Protein AF-A0A1B3ECY1-F1 (afdb_monomer_lite)

Foldseek 3Di:
DEEAEPVRCLVCVVVQLVCLVVVQDWYWHDYDPDAIKIKHWPVSVLVLVVLLVQLVDVVSVVVVVVVVVCVVVVVDDDDDDDDPVDPDPPPDPAPDDPAPAEDEPVVCSVPVPVQVVVSVQTKYFYDYVNHTTIIMHGPVRVVVSVVSSVVSVVVNVCVVCVPPDDDDDDPVRVVVVPPPPPDDDDD

Secondary structure (DSSP, 8-state):
-EEEEHHHHHHTHHHHHHHHHHH---EEEE-SSS--EEEEEHHHHHHHHHHHHHHTSHHHHHHHHHHHHHHHTT-----PPP--TT----S-SPPP---SEEEEHHHHHH-HHHHHHHTTTS-EEEEETTEEEEEEE-HHHHHHHHHHHHHHHHHHHHHHTTTSPPPP--HHHHHHHS---------

pLDDT: mean 81.13, std 11.2, range [46.81, 93.56]

Sequence (187 aa):
MRVVNVSDARSNLKKVIDEVSDDSDFTIISRRNAPDAVLLSLDSFNSLMETVHLLKSPANAANLARSLAQLESEKTVMHELVEDDEQPPCKDANPPILADVAVSLTDFDRDPMATIRKGQGEAVVILNLNEPVFYVVPPARYLAMLEQIEDLRLAELVHARQGEPTVVVEIEELLAQSPTTPSEHPL

Structure (mmCIF, N/CA/C/O backbone):
data_AF-A0A1B3ECY1-F1
#
_entry.id   AF-A0A1B3ECY1-F1
#
loop_
_atom_site.group_PDB
_atom_site.id
_atom_site.type_symbol
_atom_site.label_atom_id
_atom_site.label_alt_id
_atom_site.label_comp_id
_atom_site.label_asym_id
_atom_site.label_entity_id
_atom_site.label_seq_id
_atom_site.pdbx_PDB_ins_code
_atom_site.Cartn_x
_atom_site.Cartn_y
_atom_site.Cartn_z
_atom_site.occupancy
_atom_site.B_iso_or_equiv
_atom_site.auth_seq_id
_atom_site.auth_comp_id
_atom_site.auth_asym_id
_atom_site.auth_atom_id
_atom_site.pdbx_PDB_model_num
ATOM 1 N N . MET A 1 1 ? -2.085 13.152 -6.082 1.00 76.56 1 MET A N 1
ATOM 2 C CA . MET A 1 1 ? -2.136 12.103 -7.112 1.00 76.56 1 MET A CA 1
ATOM 3 C C . MET A 1 1 ? -1.400 12.565 -8.360 1.00 76.56 1 MET A C 1
ATOM 5 O O . MET A 1 1 ? -1.759 13.597 -8.926 1.00 76.56 1 MET A O 1
ATOM 9 N N . ARG A 1 2 ? -0.401 11.800 -8.816 1.00 84.94 2 ARG A N 1
ATOM 10 C CA . ARG A 1 2 ? 0.375 12.094 -10.035 1.00 84.94 2 ARG A CA 1
ATOM 11 C C . ARG A 1 2 ? 0.295 10.942 -11.032 1.00 84.94 2 ARG A C 1
ATOM 13 O O . ARG A 1 2 ? 0.315 9.781 -10.640 1.00 84.94 2 ARG A O 1
ATOM 20 N N . VAL A 1 3 ? 0.246 11.263 -12.325 1.00 88.31 3 VAL A N 1
ATOM 21 C CA . VAL A 1 3 ? 0.286 10.273 -13.410 1.00 88.31 3 VAL A CA 1
ATOM 22 C C . VAL A 1 3 ? 1.563 10.469 -14.221 1.00 88.31 3 VAL A C 1
ATOM 24 O O . VAL A 1 3 ? 1.845 11.574 -14.683 1.00 88.31 3 VAL A O 1
ATOM 27 N N . VAL A 1 4 ? 2.339 9.403 -14.398 1.00 89.88 4 VAL A N 1
ATOM 28 C CA . VAL A 1 4 ? 3.573 9.385 -15.197 1.00 89.88 4 VAL A CA 1
ATOM 29 C C . VAL A 1 4 ? 3.510 8.266 -16.226 1.00 89.88 4 VAL A C 1
ATOM 31 O O . VAL A 1 4 ? 2.931 7.216 -15.973 1.00 89.88 4 VAL A O 1
ATOM 34 N N . ASN A 1 5 ? 4.123 8.458 -17.391 1.00 89.62 5 ASN A N 1
ATOM 35 C CA . ASN A 1 5 ? 4.262 7.373 -18.359 1.00 89.62 5 ASN A CA 1
ATOM 36 C C . ASN A 1 5 ? 5.360 6.397 -17.899 1.00 89.62 5 ASN A C 1
ATOM 38 O O . ASN A 1 5 ? 6.342 6.815 -17.287 1.00 89.62 5 ASN A O 1
ATOM 42 N N . VAL A 1 6 ? 5.260 5.116 -18.265 1.00 85.31 6 VAL A N 1
ATOM 43 C CA . VAL A 1 6 ? 6.312 4.102 -18.040 1.00 85.31 6 VAL A CA 1
ATOM 44 C C . VAL A 1 6 ? 7.703 4.580 -18.466 1.00 85.31 6 VAL A C 1
ATOM 46 O O . VAL A 1 6 ? 8.673 4.349 -17.747 1.00 85.31 6 VAL A O 1
ATOM 49 N N . SER A 1 7 ? 7.830 5.239 -19.622 1.00 85.31 7 SER A N 1
ATOM 50 C CA . SER A 1 7 ? 9.134 5.716 -20.116 1.00 85.31 7 SER A CA 1
ATOM 51 C C . SER A 1 7 ? 9.751 6.794 -19.219 1.00 85.31 7 SER A C 1
ATOM 53 O O . SER A 1 7 ? 10.962 6.778 -18.979 1.00 85.31 7 SER A O 1
ATOM 55 N N . ASP A 1 8 ? 8.917 7.689 -18.691 1.00 86.94 8 ASP A N 1
ATOM 56 C CA . ASP A 1 8 ? 9.348 8.775 -17.811 1.00 86.94 8 ASP A CA 1
ATOM 57 C C . ASP A 1 8 ? 9.661 8.246 -16.414 1.00 86.94 8 ASP A C 1
ATOM 59 O O . ASP A 1 8 ? 10.685 8.617 -15.839 1.00 86.94 8 ASP A O 1
ATOM 63 N N . ALA A 1 9 ? 8.827 7.328 -15.911 1.00 84.38 9 ALA A N 1
ATOM 64 C CA . ALA A 1 9 ? 9.041 6.632 -14.649 1.00 84.38 9 ALA A CA 1
ATOM 65 C C . ALA A 1 9 ? 10.358 5.854 -14.663 1.00 84.38 9 ALA A C 1
ATOM 67 O O . ALA A 1 9 ? 11.119 5.937 -13.714 1.00 84.38 9 ALA A O 1
ATOM 68 N N . ARG A 1 10 ? 10.682 5.163 -15.763 1.00 83.00 10 ARG A N 1
ATOM 69 C CA . ARG A 1 10 ? 11.951 4.435 -15.901 1.00 83.00 10 ARG A CA 1
ATOM 70 C C . ARG A 1 10 ? 13.163 5.366 -15.928 1.00 83.00 10 ARG A C 1
ATOM 72 O O . ARG A 1 10 ? 14.181 5.066 -15.321 1.00 83.00 10 ARG A O 1
ATOM 79 N N . SER A 1 11 ? 13.064 6.488 -16.640 1.00 86.56 11 SER A N 1
ATOM 80 C CA . SER A 1 11 ? 14.185 7.430 -16.774 1.00 86.56 11 SER A CA 1
ATOM 81 C C . SER A 1 11 ? 14.418 8.252 -15.503 1.00 86.56 11 SER A C 1
ATOM 83 O O . SER A 1 11 ? 15.523 8.736 -15.281 1.00 86.56 11 SER A O 1
ATOM 85 N N . ASN A 1 12 ? 13.388 8.402 -14.665 1.00 88.19 12 ASN A N 1
ATOM 86 C CA . ASN A 1 12 ? 13.410 9.231 -13.462 1.00 88.19 12 ASN A CA 1
ATOM 87 C C . ASN A 1 12 ? 12.975 8.452 -12.210 1.00 88.19 12 ASN A C 1
ATOM 89 O O . ASN A 1 12 ? 12.400 9.047 -11.300 1.00 88.19 12 ASN A O 1
ATOM 93 N N . LEU A 1 13 ? 13.231 7.139 -12.149 1.00 85.56 13 LEU A N 1
ATOM 94 C CA . LEU A 1 13 ? 12.632 6.276 -11.124 1.00 85.56 13 LEU A CA 1
ATOM 95 C C . LEU A 1 13 ? 12.979 6.730 -9.711 1.00 85.56 13 LEU A C 1
ATOM 97 O O . LEU A 1 13 ? 12.093 6.853 -8.875 1.00 85.56 13 LEU A O 1
ATOM 101 N N . LYS A 1 14 ? 14.252 7.053 -9.471 1.00 86.50 14 LYS A N 1
ATOM 102 C CA . LYS A 1 14 ? 14.711 7.552 -8.173 1.00 86.50 14 LYS A CA 1
ATOM 103 C C . LYS A 1 14 ? 13.900 8.762 -7.708 1.00 86.50 14 LYS A C 1
ATOM 105 O O . LYS A 1 14 ? 13.422 8.779 -6.588 1.00 86.50 14 LYS A O 1
ATOM 110 N N . LYS A 1 15 ? 13.674 9.723 -8.606 1.00 89.31 15 LYS A N 1
ATOM 111 C CA . LYS A 1 15 ? 12.883 10.916 -8.305 1.00 89.31 15 LYS A CA 1
ATOM 112 C C . LYS A 1 15 ? 11.428 10.567 -7.980 1.00 89.31 15 LYS A C 1
ATOM 114 O O . LYS A 1 15 ? 10.877 11.139 -7.057 1.00 89.31 15 LYS A O 1
ATOM 119 N N . VAL A 1 16 ? 10.823 9.632 -8.716 1.00 88.12 16 VAL A N 1
ATOM 120 C CA . VAL A 1 16 ? 9.449 9.177 -8.437 1.00 88.12 16 VAL A CA 1
ATOM 121 C C . VAL A 1 16 ? 9.356 8.495 -7.069 1.00 88.12 16 VAL A C 1
ATOM 123 O O . VAL A 1 16 ? 8.368 8.686 -6.371 1.00 88.12 16 VAL A O 1
ATOM 126 N N . ILE A 1 17 ? 10.371 7.718 -6.681 1.00 86.06 17 ILE A N 1
ATOM 127 C CA . ILE A 1 17 ? 10.435 7.070 -5.363 1.00 86.06 17 ILE A CA 1
ATOM 128 C C . ILE A 1 17 ? 10.570 8.117 -4.256 1.00 86.06 17 ILE A C 1
ATOM 130 O O . ILE A 1 17 ? 9.795 8.075 -3.306 1.00 86.06 17 ILE A O 1
ATOM 134 N N . ASP A 1 18 ? 11.521 9.044 -4.400 1.00 88.19 18 ASP A N 1
ATOM 135 C CA . ASP A 1 18 ? 11.769 10.104 -3.418 1.00 88.19 18 ASP A CA 1
ATOM 136 C C . ASP A 1 18 ? 10.487 10.941 -3.213 1.00 88.19 18 ASP A C 1
ATOM 138 O O . ASP A 1 18 ? 10.032 11.115 -2.089 1.00 88.19 18 ASP A O 1
ATOM 142 N N . GLU A 1 19 ? 9.823 11.346 -4.303 1.00 86.75 19 GLU A N 1
ATOM 143 C CA . GLU A 1 19 ? 8.561 12.104 -4.257 1.00 86.75 19 GLU A CA 1
ATOM 144 C C . GLU A 1 19 ? 7.424 11.332 -3.564 1.00 86.75 19 GLU A C 1
ATOM 146 O O . GLU A 1 19 ? 6.731 11.886 -2.719 1.00 86.75 19 GLU A O 1
ATOM 151 N N . VAL A 1 20 ? 7.227 10.049 -3.886 1.00 86.69 20 VAL A N 1
ATOM 152 C CA . VAL A 1 20 ? 6.170 9.228 -3.260 1.00 86.69 20 VAL A CA 1
ATOM 153 C C . VAL A 1 20 ? 6.447 8.976 -1.776 1.00 86.69 20 VAL A C 1
ATOM 155 O O . VAL A 1 20 ? 5.513 8.848 -0.983 1.00 86.69 20 VAL A O 1
ATOM 158 N N . SER A 1 21 ? 7.720 8.907 -1.387 1.00 86.06 21 SER A N 1
ATOM 159 C CA . SER A 1 21 ? 8.111 8.799 0.016 1.00 86.06 21 SER A CA 1
ATOM 160 C C . SER A 1 21 ? 7.858 10.099 0.782 1.00 86.06 21 SER A C 1
ATOM 162 O O . SER A 1 21 ? 7.351 10.041 1.898 1.00 86.06 21 SER A O 1
ATOM 164 N N . ASP A 1 22 ? 8.187 11.251 0.195 1.00 86.19 22 ASP A N 1
ATOM 165 C CA . ASP A 1 22 ? 8.069 12.557 0.853 1.00 86.19 22 ASP A CA 1
ATOM 166 C C . ASP A 1 22 ? 6.613 13.045 0.929 1.00 86.19 22 ASP A C 1
ATOM 168 O O . ASP A 1 22 ? 6.171 13.532 1.970 1.00 86.19 22 ASP A O 1
ATOM 172 N N . ASP A 1 23 ? 5.842 12.877 -0.149 1.00 83.19 23 ASP A N 1
ATOM 173 C CA . ASP A 1 23 ? 4.468 13.385 -0.237 1.00 83.19 23 ASP A CA 1
ATOM 174 C C . ASP A 1 23 ? 3.432 12.435 0.394 1.00 83.19 23 ASP A C 1
ATOM 176 O O . ASP A 1 23 ? 2.263 12.802 0.520 1.00 83.19 23 ASP A O 1
ATOM 180 N N . SER A 1 24 ? 3.831 11.213 0.789 1.00 77.38 24 SER A N 1
ATOM 181 C CA . SER A 1 24 ? 2.921 10.152 1.271 1.00 77.38 24 SER A CA 1
ATOM 182 C C . SER A 1 24 ? 1.708 9.929 0.350 1.00 77.38 24 SER A C 1
ATOM 184 O O . SER A 1 24 ? 0.608 9.591 0.790 1.00 77.38 24 SER A O 1
ATOM 186 N N . ASP A 1 25 ? 1.912 10.139 -0.948 1.00 81.38 25 ASP A N 1
ATOM 187 C CA . ASP A 1 25 ? 0.900 10.082 -1.997 1.00 81.38 25 ASP A CA 1
ATOM 188 C C . ASP A 1 25 ? 1.320 9.053 -3.047 1.00 81.38 25 ASP A C 1
ATOM 190 O O . ASP A 1 25 ? 2.495 8.720 -3.197 1.00 81.38 25 ASP A O 1
ATOM 194 N N . PHE A 1 26 ? 0.365 8.524 -3.800 1.00 88.19 26 PHE A N 1
ATOM 195 C CA . PHE A 1 26 ? 0.640 7.497 -4.793 1.00 88.19 26 PHE A CA 1
ATOM 196 C C . PHE A 1 26 ? 0.900 8.091 -6.179 1.00 88.19 26 PHE A C 1
ATOM 198 O O . PHE A 1 26 ? 0.315 9.096 -6.605 1.00 88.19 26 PHE A O 1
ATOM 205 N N . THR A 1 27 ? 1.746 7.398 -6.941 1.00 90.94 27 THR A N 1
ATOM 206 C CA . THR A 1 27 ? 1.993 7.713 -8.351 1.00 90.94 27 THR A CA 1
ATOM 207 C C . THR A 1 27 ? 1.422 6.624 -9.249 1.00 90.94 27 THR A C 1
ATOM 209 O O . THR A 1 27 ? 1.761 5.450 -9.119 1.00 90.94 27 THR A O 1
ATOM 212 N N . ILE A 1 28 ? 0.581 7.009 -10.207 1.00 90.75 28 ILE A N 1
ATOM 213 C CA . ILE A 1 28 ? 0.069 6.107 -11.238 1.00 90.75 28 ILE A CA 1
ATOM 214 C C . ILE A 1 28 ? 1.051 6.088 -12.407 1.00 90.75 28 ILE A C 1
ATOM 216 O O . ILE A 1 28 ? 1.328 7.114 -13.029 1.00 90.75 28 ILE A O 1
ATOM 220 N N . ILE A 1 29 ? 1.540 4.903 -12.748 1.00 89.44 29 ILE A N 1
ATOM 221 C CA . ILE A 1 29 ? 2.346 4.661 -13.938 1.00 89.44 29 ILE A CA 1
ATOM 222 C C . ILE A 1 29 ? 1.404 4.225 -15.064 1.00 89.44 29 ILE A C 1
ATOM 224 O O . ILE A 1 29 ? 1.008 3.060 -15.121 1.00 89.44 29 ILE A O 1
ATOM 228 N N . SER A 1 30 ? 1.046 5.158 -15.949 1.00 88.06 30 SER A N 1
ATOM 229 C CA . SER A 1 30 ? 0.115 4.930 -17.057 1.00 88.06 30 SER A CA 1
ATOM 230 C C . SER A 1 30 ? 0.771 4.278 -18.272 1.00 88.06 30 SER A C 1
ATOM 232 O O . SER A 1 30 ? 1.967 4.459 -18.550 1.00 88.06 30 SER A O 1
ATOM 234 N N . ARG A 1 31 ? -0.011 3.475 -19.007 1.00 82.69 31 ARG A N 1
ATOM 235 C CA . ARG A 1 31 ? 0.499 2.606 -20.079 1.00 82.69 31 ARG A CA 1
ATOM 236 C C . ARG A 1 31 ? -0.367 2.691 -21.333 1.00 82.69 31 ARG A C 1
ATOM 238 O O . ARG A 1 31 ? -1.567 2.904 -21.278 1.00 82.69 31 ARG A O 1
ATOM 245 N N . ARG A 1 32 ? 0.253 2.480 -22.501 1.00 77.88 32 ARG A N 1
ATOM 246 C CA . ARG A 1 32 ? -0.472 2.460 -23.789 1.00 77.88 32 ARG A CA 1
ATOM 247 C C . ARG A 1 32 ? -1.119 1.110 -24.121 1.00 77.88 32 ARG A C 1
ATOM 249 O O . ARG A 1 32 ? -2.143 1.102 -24.782 1.00 77.88 32 ARG A O 1
ATOM 256 N N . ASN A 1 33 ? -0.527 -0.007 -23.678 1.00 76.88 33 ASN A N 1
ATOM 257 C CA . ASN A 1 33 ? -0.929 -1.375 -24.069 1.00 76.88 33 ASN A CA 1
ATOM 258 C C . ASN A 1 33 ? -0.992 -2.366 -22.887 1.00 76.88 33 ASN A C 1
ATOM 260 O O . ASN A 1 33 ? -0.763 -3.563 -23.054 1.00 76.88 33 ASN A O 1
ATOM 264 N N . ALA A 1 34 ? -1.214 -1.878 -21.670 1.00 74.94 34 ALA A N 1
ATOM 265 C CA . ALA A 1 34 ? -1.332 -2.693 -20.463 1.00 74.94 34 ALA A CA 1
ATOM 266 C C . ALA A 1 34 ? -2.149 -1.910 -19.408 1.00 74.94 34 ALA A C 1
ATOM 268 O O . ALA A 1 34 ? -2.320 -0.714 -19.607 1.00 74.94 34 ALA A O 1
ATOM 269 N N . PRO A 1 35 ? -2.635 -2.532 -18.311 1.00 80.12 35 PRO A N 1
ATOM 270 C CA . PRO A 1 35 ? -3.452 -1.857 -17.269 1.00 80.12 35 PRO A CA 1
ATOM 271 C C . PRO A 1 35 ? -2.764 -0.638 -16.603 1.00 80.12 35 PRO A C 1
ATOM 273 O O . PRO A 1 35 ? -1.633 -0.375 -16.925 1.00 80.12 35 PRO A O 1
ATOM 276 N N . ASP A 1 36 ? -3.315 0.072 -15.629 1.00 89.25 36 ASP A N 1
ATOM 277 C CA . ASP A 1 36 ? -2.529 0.936 -14.707 1.00 89.25 36 ASP A CA 1
ATOM 278 C C . ASP A 1 36 ? -1.471 0.165 -13.875 1.00 89.25 36 ASP A C 1
ATOM 280 O O . ASP A 1 36 ? -1.501 -1.070 -13.787 1.00 89.25 36 ASP A O 1
ATOM 284 N N . ALA A 1 37 ? -0.580 0.884 -13.192 1.00 89.00 37 ALA A N 1
ATOM 285 C CA . ALA A 1 37 ? 0.113 0.425 -11.989 1.00 89.00 37 ALA A CA 1
ATOM 286 C C . ALA A 1 37 ? 0.206 1.584 -10.993 1.00 89.00 37 ALA A C 1
ATOM 288 O O . ALA A 1 37 ? 0.476 2.712 -11.395 1.00 89.00 37 ALA A O 1
ATOM 289 N N . VAL A 1 38 ? -0.031 1.309 -9.716 1.00 91.94 38 VAL A N 1
ATOM 290 C CA . VAL A 1 38 ? 0.022 2.291 -8.629 1.00 91.94 38 VAL A CA 1
ATOM 291 C C . VAL A 1 38 ? 1.297 2.045 -7.837 1.00 91.94 38 VAL A C 1
ATOM 293 O O . VAL A 1 38 ? 1.533 0.927 -7.386 1.00 91.94 38 VAL A O 1
ATOM 296 N N . LEU A 1 39 ? 2.133 3.067 -7.700 1.00 92.06 39 LEU A N 1
ATOM 297 C CA . LEU A 1 39 ? 3.347 3.043 -6.893 1.00 92.06 39 LEU A CA 1
ATOM 298 C C . LEU A 1 39 ? 3.062 3.712 -5.549 1.00 92.06 39 LEU A C 1
ATOM 300 O O . LEU A 1 39 ? 2.532 4.824 -5.515 1.00 92.06 39 LEU A O 1
ATOM 304 N N . LEU A 1 40 ? 3.411 3.019 -4.469 1.00 92.50 40 LEU A N 1
ATOM 305 C CA . LEU A 1 40 ? 3.217 3.439 -3.081 1.00 92.50 40 LEU A CA 1
ATOM 306 C C . LE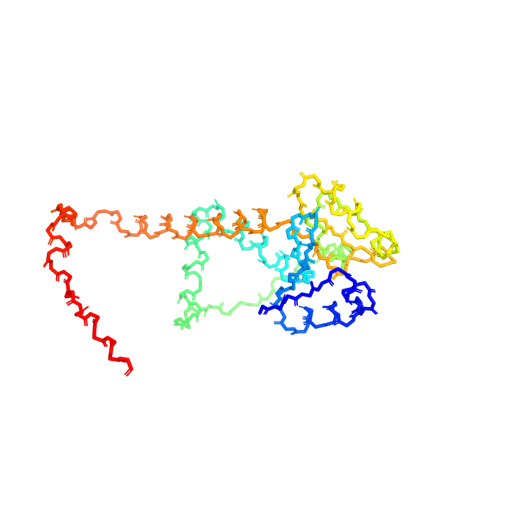U A 1 40 ? 4.540 3.333 -2.331 1.00 92.50 40 LEU A C 1
ATOM 308 O O . LEU A 1 40 ? 5.300 2.387 -2.555 1.00 92.50 40 LEU A O 1
ATOM 312 N N . SER A 1 41 ? 4.795 4.261 -1.411 1.00 92.50 41 SER A N 1
ATOM 313 C CA . SER A 1 41 ? 5.928 4.138 -0.499 1.00 92.50 41 SER A CA 1
ATOM 314 C C . SER A 1 41 ? 5.735 2.924 0.415 1.00 92.50 41 SER A C 1
ATOM 316 O O . SER A 1 41 ? 4.625 2.402 0.586 1.00 92.50 41 SER A O 1
ATOM 318 N N . LEU A 1 42 ? 6.837 2.459 0.996 1.00 89.69 42 LEU A N 1
ATOM 319 C CA . LEU A 1 42 ? 6.827 1.396 1.996 1.00 89.69 42 LEU A CA 1
ATOM 320 C C . LEU A 1 42 ? 5.896 1.729 3.168 1.00 89.69 42 LEU A C 1
ATOM 322 O O . LEU A 1 42 ? 5.065 0.905 3.546 1.00 89.69 42 LEU A O 1
ATOM 326 N N . ASP A 1 43 ? 6.006 2.949 3.690 1.00 88.81 43 ASP A N 1
ATOM 327 C CA . ASP A 1 43 ? 5.218 3.419 4.825 1.00 88.81 43 ASP A CA 1
ATOM 328 C C . ASP A 1 43 ? 3.727 3.536 4.483 1.00 88.81 43 ASP A C 1
ATOM 330 O O . ASP A 1 43 ? 2.884 2.996 5.200 1.00 88.81 43 ASP A O 1
ATOM 334 N N . SER A 1 44 ? 3.387 4.133 3.335 1.00 90.38 44 SER A N 1
ATOM 335 C CA . SER A 1 44 ? 1.989 4.304 2.927 1.00 90.38 44 SER A CA 1
ATOM 336 C C . SER A 1 44 ? 1.285 2.964 2.703 1.00 90.38 44 SER A C 1
ATOM 338 O O . SER A 1 44 ? 0.131 2.800 3.098 1.00 90.38 44 SER A O 1
ATOM 340 N N . PHE A 1 45 ? 1.961 1.983 2.093 1.00 91.31 45 PHE A N 1
ATOM 341 C CA . PHE A 1 45 ? 1.383 0.648 1.917 1.00 91.31 45 PHE A CA 1
ATOM 342 C C . PHE A 1 45 ? 1.239 -0.093 3.252 1.00 91.31 45 PHE A C 1
ATOM 344 O O . PHE A 1 45 ? 0.201 -0.712 3.495 1.00 91.31 45 PHE A O 1
ATOM 351 N N . ASN A 1 46 ? 2.245 -0.009 4.127 1.00 89.62 46 ASN A N 1
ATOM 352 C CA . ASN A 1 46 ? 2.197 -0.639 5.444 1.00 89.62 46 ASN A CA 1
ATOM 353 C C . ASN A 1 46 ? 1.078 -0.050 6.308 1.00 89.62 46 ASN A C 1
ATOM 355 O O . ASN A 1 46 ? 0.272 -0.807 6.844 1.00 89.62 46 ASN A O 1
ATOM 359 N N . SER A 1 47 ? 0.955 1.277 6.345 1.00 88.50 47 SER A N 1
ATOM 360 C CA . SER A 1 47 ? -0.120 1.994 7.039 1.00 88.50 47 SER A CA 1
ATOM 361 C C . SER A 1 47 ? -1.508 1.604 6.518 1.00 88.50 47 SER A C 1
ATOM 363 O O . SER A 1 47 ? -2.443 1.383 7.295 1.00 88.50 47 SER A O 1
ATOM 365 N N . LEU A 1 48 ? -1.653 1.462 5.195 1.00 88.62 48 LEU A N 1
ATOM 366 C CA . LEU A 1 48 ? -2.901 1.020 4.573 1.00 88.62 48 LEU A CA 1
ATOM 367 C C . LEU A 1 48 ? -3.267 -0.407 5.010 1.00 88.62 48 LEU A C 1
ATOM 369 O O . LEU A 1 48 ? -4.400 -0.666 5.416 1.00 88.62 48 LEU A O 1
ATOM 373 N N . MET A 1 49 ? -2.304 -1.327 4.966 1.00 86.81 49 MET A N 1
ATOM 374 C CA . MET A 1 49 ? -2.510 -2.724 5.354 1.00 86.81 49 MET A CA 1
ATOM 375 C C . MET A 1 49 ? -2.750 -2.902 6.853 1.00 86.81 49 MET A C 1
ATOM 377 O O . MET A 1 49 ? -3.577 -3.728 7.243 1.00 86.81 49 MET A O 1
ATOM 381 N N . GLU A 1 50 ? -2.074 -2.126 7.695 1.00 84.75 50 GLU A N 1
ATOM 382 C CA . GLU A 1 50 ? -2.313 -2.110 9.136 1.00 84.75 50 GLU A CA 1
ATOM 383 C C . GLU A 1 50 ? -3.723 -1.608 9.447 1.00 84.75 50 GLU A C 1
ATOM 385 O O . GLU A 1 50 ? -4.439 -2.236 10.224 1.00 84.75 50 GLU A O 1
ATOM 390 N N . THR A 1 51 ? -4.176 -0.553 8.765 1.00 86.94 51 THR A N 1
ATOM 391 C CA . THR A 1 51 ? -5.554 -0.060 8.899 1.00 86.94 51 THR A CA 1
ATOM 392 C C . THR A 1 51 ? -6.565 -1.151 8.543 1.00 86.94 51 THR A C 1
ATOM 394 O O . THR A 1 51 ? -7.481 -1.423 9.322 1.00 86.94 51 THR A O 1
ATOM 397 N N . VAL A 1 52 ? -6.374 -1.838 7.409 1.00 83.75 52 VAL A N 1
ATOM 398 C CA . VAL A 1 52 ? -7.211 -2.990 7.020 1.00 83.75 52 VAL A CA 1
ATOM 399 C C . VAL A 1 52 ? -7.188 -4.070 8.103 1.00 83.75 52 VAL A C 1
ATOM 401 O O . VAL A 1 52 ? -8.231 -4.622 8.450 1.00 83.75 52 VAL A O 1
ATOM 404 N N . HIS A 1 53 ? -6.016 -4.374 8.661 1.00 82.56 53 HIS A N 1
ATOM 405 C CA . HIS A 1 53 ? -5.861 -5.387 9.699 1.00 82.56 53 HIS A CA 1
ATOM 406 C C . HIS A 1 53 ? -6.602 -5.020 10.993 1.00 82.56 53 HIS A C 1
ATOM 408 O O . HIS A 1 53 ? -7.370 -5.835 11.510 1.00 82.56 53 HIS A O 1
ATOM 414 N N . LEU A 1 54 ? -6.409 -3.797 11.493 1.00 83.81 54 LEU A N 1
ATOM 415 C CA . LEU A 1 54 ? -7.014 -3.304 12.729 1.00 83.81 54 LEU A CA 1
ATOM 416 C C . LEU A 1 54 ? -8.540 -3.231 12.627 1.00 83.81 54 LEU A C 1
ATOM 418 O O . LEU A 1 54 ? -9.233 -3.597 13.580 1.00 83.81 54 LEU A O 1
ATOM 422 N N . LEU A 1 55 ? -9.062 -2.810 11.472 1.00 82.00 55 LEU A N 1
ATOM 423 C CA . LEU A 1 55 ? -10.501 -2.656 11.250 1.00 82.00 55 LEU A CA 1
ATOM 424 C C . LEU A 1 55 ? -11.214 -3.967 10.895 1.00 82.00 55 LEU A C 1
ATOM 426 O O . LEU A 1 55 ? -12.435 -4.039 10.998 1.00 82.00 55 LEU A O 1
ATOM 430 N N . LYS A 1 56 ? -10.487 -5.035 10.541 1.00 79.00 56 LYS A N 1
ATOM 431 C CA . LYS A 1 56 ? -11.076 -6.331 10.157 1.00 79.00 56 LYS A CA 1
ATOM 432 C C . LYS A 1 56 ? -11.976 -6.950 11.236 1.00 79.00 56 LYS A C 1
ATOM 434 O O . LYS A 1 56 ? -12.882 -7.714 10.908 1.00 79.00 56 LYS A O 1
ATOM 439 N N . SER A 1 57 ? -11.716 -6.671 12.517 1.00 81.44 57 SER A N 1
ATOM 440 C CA . SER A 1 57 ? -12.548 -7.128 13.636 1.00 81.44 57 SER A CA 1
ATOM 441 C C . SER A 1 57 ? -13.380 -5.969 14.191 1.00 81.44 57 SER A C 1
ATOM 443 O O . SER A 1 57 ? -12.796 -5.050 14.771 1.00 81.44 57 SER A O 1
ATOM 445 N N . PRO A 1 58 ? -14.726 -6.031 14.130 1.00 77.75 58 PRO A N 1
ATOM 446 C CA . PRO A 1 58 ? -15.589 -4.970 14.654 1.00 77.75 58 PRO A CA 1
ATOM 447 C C . PRO A 1 58 ? -15.356 -4.678 16.140 1.00 77.75 58 PRO A C 1
ATOM 449 O O . PRO A 1 58 ? -15.422 -3.533 16.576 1.00 77.75 58 PRO A O 1
ATOM 452 N N . ALA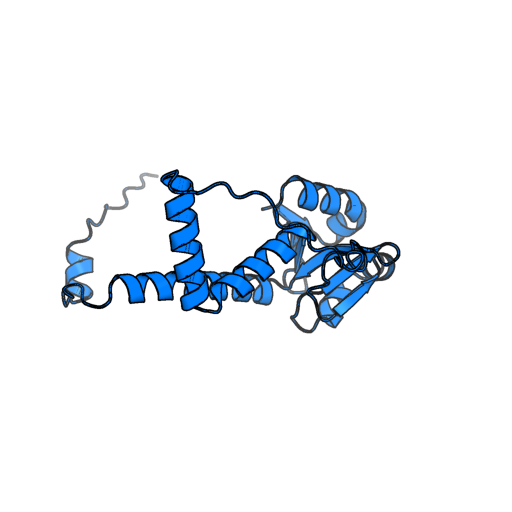 A 1 59 ? -15.039 -5.707 16.933 1.00 82.50 59 ALA A N 1
ATOM 453 C CA . ALA A 1 59 ? -14.737 -5.537 18.352 1.00 82.50 59 ALA A CA 1
ATOM 454 C C . ALA A 1 59 ? -13.436 -4.749 18.570 1.00 82.50 59 ALA A C 1
ATOM 456 O O . ALA A 1 59 ? -13.363 -3.915 19.472 1.00 82.50 59 ALA A O 1
ATOM 457 N N . ASN A 1 60 ? -12.417 -4.998 17.741 1.00 85.25 60 ASN A N 1
ATOM 458 C CA . ASN A 1 60 ? -11.157 -4.266 17.804 1.00 85.25 60 ASN A CA 1
ATOM 459 C C . ASN A 1 60 ? -11.342 -2.814 17.350 1.00 85.25 60 ASN A C 1
ATOM 461 O O . ASN A 1 60 ? -10.911 -1.900 18.048 1.00 85.25 60 ASN A O 1
ATOM 465 N N . ALA A 1 61 ? -12.054 -2.608 16.241 1.00 82.31 61 ALA A N 1
ATOM 466 C CA . ALA A 1 61 ? -12.356 -1.288 15.702 1.00 82.31 61 ALA A CA 1
ATOM 467 C C . ALA A 1 61 ? -13.155 -0.426 16.701 1.00 82.31 61 ALA A C 1
ATOM 469 O O . ALA A 1 61 ? -12.751 0.691 17.021 1.00 82.31 61 ALA A O 1
ATOM 470 N N . ALA A 1 62 ? -14.190 -0.993 17.336 1.00 80.75 62 ALA A N 1
ATOM 471 C CA . ALA A 1 62 ? -14.953 -0.316 18.386 1.00 80.75 62 ALA A CA 1
ATOM 472 C C . ALA A 1 62 ? -14.108 0.025 19.629 1.00 80.75 62 ALA A C 1
ATOM 474 O O . ALA A 1 62 ? -14.322 1.058 20.268 1.00 80.75 62 ALA A O 1
ATOM 475 N N . ASN A 1 63 ? -13.150 -0.833 19.995 1.00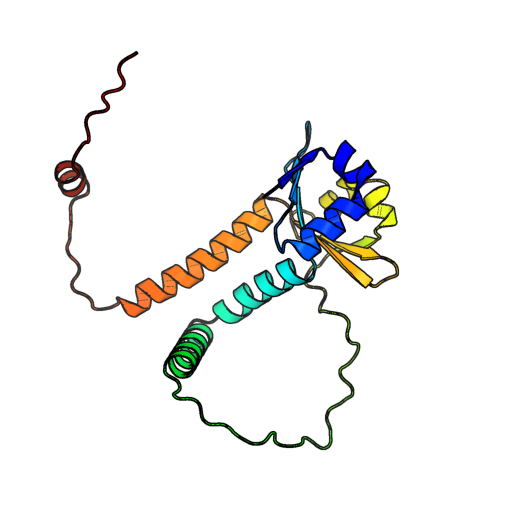 86.44 63 ASN A N 1
ATOM 476 C CA . ASN A 1 63 ? -12.227 -0.550 21.094 1.00 86.44 63 ASN A CA 1
ATOM 477 C C . ASN A 1 63 ? -11.261 0.585 20.731 1.00 86.44 63 ASN A C 1
ATOM 479 O O . ASN A 1 63 ? -11.118 1.512 21.525 1.00 86.44 63 ASN A O 1
ATOM 483 N N . LEU A 1 64 ? -10.673 0.555 19.532 1.00 86.50 64 LEU A N 1
ATOM 484 C CA . LEU A 1 64 ? -9.821 1.625 19.003 1.00 86.50 64 LEU A CA 1
ATOM 485 C C . LEU A 1 64 ? -10.562 2.964 18.960 1.00 86.50 64 LEU A C 1
ATOM 487 O O . LEU A 1 64 ? -10.055 3.954 19.479 1.00 86.50 64 LEU A O 1
ATOM 491 N N . ALA A 1 65 ? -11.787 2.986 18.429 1.00 85.06 65 ALA A N 1
ATOM 492 C CA . ALA A 1 65 ? -12.624 4.182 18.385 1.00 85.06 65 ALA A CA 1
ATOM 493 C C . ALA A 1 65 ? -12.902 4.737 19.791 1.00 85.06 65 ALA A C 1
ATOM 495 O O . ALA A 1 65 ? -12.806 5.942 20.023 1.00 85.06 65 ALA A O 1
ATOM 496 N N . ARG A 1 66 ? -13.186 3.857 20.762 1.00 85.75 66 ARG A N 1
ATOM 497 C CA . ARG A 1 66 ? -13.367 4.256 22.165 1.00 85.75 66 ARG A CA 1
ATOM 498 C C . ARG A 1 66 ? -12.087 4.854 22.750 1.00 85.75 66 ARG A C 1
ATOM 500 O O . ARG A 1 66 ? -12.169 5.872 23.432 1.00 85.75 66 ARG A O 1
ATOM 507 N N . SER A 1 67 ? -10.932 4.241 22.500 1.00 88.75 67 SER A N 1
ATOM 508 C CA . SER A 1 67 ? -9.635 4.725 22.983 1.00 88.75 67 SER A CA 1
ATOM 509 C C . SER A 1 67 ? -9.243 6.065 22.356 1.00 88.75 67 SER A C 1
ATOM 511 O O . SER A 1 67 ? -8.773 6.945 23.073 1.00 88.75 67 SER A O 1
ATOM 513 N N . LEU A 1 68 ? -9.502 6.267 21.062 1.00 90.19 68 LEU A N 1
ATOM 514 C CA . LEU A 1 68 ? -9.302 7.554 20.390 1.00 90.19 68 LEU A CA 1
ATOM 515 C C . LEU A 1 68 ? -10.209 8.641 20.980 1.00 90.19 68 LEU A C 1
ATOM 517 O O . LEU A 1 68 ? -9.719 9.699 21.357 1.00 90.19 68 LEU A O 1
ATOM 521 N N . ALA A 1 69 ? -11.499 8.355 21.184 1.00 89.81 69 ALA A N 1
ATOM 522 C CA . ALA A 1 69 ? -12.422 9.306 21.810 1.00 89.81 69 ALA A CA 1
ATOM 523 C C . ALA A 1 69 ? -12.023 9.656 23.257 1.00 89.81 69 ALA A C 1
ATOM 525 O O . ALA A 1 69 ? -12.219 10.785 23.712 1.00 89.81 69 ALA A O 1
ATOM 526 N N . GLN A 1 70 ? -11.462 8.694 24.001 1.00 91.19 70 GLN A N 1
ATOM 527 C CA . GLN A 1 70 ? -10.886 8.942 25.324 1.00 91.19 70 GLN A CA 1
ATOM 528 C C . GLN A 1 70 ? -9.661 9.859 25.243 1.00 91.19 70 GLN A C 1
ATOM 530 O O . GLN A 1 70 ? -9.575 10.782 26.049 1.00 91.19 70 GLN A O 1
ATOM 535 N N . LEU A 1 71 ? -8.764 9.635 24.276 1.00 91.31 71 LEU A N 1
ATOM 536 C CA . LEU A 1 71 ? -7.584 10.468 24.027 1.00 91.31 71 LEU A CA 1
ATOM 537 C C . LEU A 1 71 ? -7.965 11.909 23.666 1.00 91.31 71 LEU A C 1
ATOM 539 O O . LEU A 1 71 ? -7.473 12.842 24.292 1.00 91.31 71 LEU A O 1
ATOM 543 N N . GLU A 1 72 ? -8.894 12.090 22.729 1.00 91.00 72 GLU A N 1
ATOM 544 C CA . GLU A 1 72 ? -9.401 13.406 22.311 1.00 91.00 72 GLU A CA 1
ATOM 545 C C . GLU A 1 72 ? -10.126 14.148 23.440 1.00 91.00 72 GLU A C 1
ATOM 547 O O . GLU A 1 72 ? -10.092 15.373 23.513 1.00 91.00 72 GLU A O 1
ATOM 552 N N . SER A 1 73 ? -10.773 13.404 24.340 1.00 93.56 73 SER A N 1
ATOM 553 C CA . SER A 1 73 ? -11.440 13.962 25.521 1.00 93.56 73 SER A CA 1
ATOM 554 C C . SER A 1 73 ? -10.502 14.143 26.723 1.00 93.56 73 SER A C 1
ATOM 556 O O . SER A 1 73 ? -10.999 14.372 27.826 1.00 93.56 73 SER A O 1
ATOM 558 N N . GLU A 1 74 ? -9.186 13.960 26.550 1.00 89.75 74 GLU A N 1
ATOM 559 C CA . GLU A 1 74 ? -8.160 14.011 27.607 1.00 89.75 74 GLU A CA 1
ATOM 560 C C . GLU A 1 74 ? -8.424 13.053 28.793 1.00 89.75 74 GLU A C 1
ATOM 562 O O . GLU A 1 74 ? -7.930 13.238 29.904 1.00 89.75 74 GLU A O 1
ATOM 567 N N . LYS A 1 75 ? -9.193 11.978 28.577 1.00 90.62 75 LYS A N 1
ATOM 568 C CA . LYS A 1 75 ? -9.530 10.952 29.584 1.00 90.62 75 LYS A CA 1
ATOM 569 C C . LYS A 1 75 ? -8.490 9.829 29.631 1.00 90.62 75 LYS A C 1
ATOM 571 O O . LYS A 1 75 ? -8.841 8.662 29.801 1.00 90.62 75 LYS A O 1
ATOM 576 N N . THR A 1 76 ? -7.219 10.165 29.448 1.00 89.00 76 THR A N 1
ATOM 577 C CA . THR A 1 76 ? -6.106 9.208 29.475 1.00 89.00 76 THR A CA 1
ATOM 578 C C . THR A 1 76 ? -5.424 9.197 30.830 1.00 89.00 76 THR A C 1
ATOM 580 O O . THR A 1 76 ? -5.236 10.244 31.446 1.00 89.00 76 THR A O 1
ATOM 583 N N . VAL A 1 77 ? -5.006 8.016 31.280 1.00 89.88 77 VAL A N 1
ATOM 584 C CA . VAL A 1 77 ? -4.203 7.863 32.495 1.00 89.88 77 VAL A CA 1
ATOM 585 C C . VAL A 1 77 ? -2.769 7.566 32.081 1.00 89.88 77 VAL A C 1
ATOM 587 O O . VAL A 1 77 ? -2.519 6.610 31.351 1.00 89.88 77 VAL A O 1
ATOM 590 N N . MET A 1 78 ? -1.833 8.394 32.540 1.00 84.94 78 MET A N 1
ATOM 591 C CA . MET A 1 78 ? -0.407 8.138 32.361 1.00 84.94 78 MET A CA 1
ATOM 592 C C . MET A 1 78 ? 0.025 7.032 33.320 1.00 84.94 78 MET A C 1
ATOM 594 O O . MET A 1 78 ? -0.203 7.129 34.526 1.00 84.94 78 MET A O 1
ATOM 598 N N . HIS A 1 79 ? 0.666 6.003 32.783 1.00 87.88 79 HIS A N 1
ATOM 599 C CA . HIS A 1 79 ? 1.292 4.939 33.555 1.00 87.88 79 HIS A CA 1
ATOM 600 C C . HIS A 1 79 ? 2.789 4.915 33.249 1.00 87.88 79 HIS A C 1
ATOM 602 O O . HIS A 1 79 ? 3.194 5.192 32.119 1.00 87.88 79 HIS A O 1
ATOM 608 N N . GLU A 1 80 ? 3.608 4.599 34.252 1.00 87.38 80 GLU A N 1
ATOM 609 C CA . GLU A 1 80 ? 5.015 4.276 34.014 1.00 87.38 80 GLU A CA 1
ATOM 610 C C . GLU A 1 80 ? 5.101 2.971 33.214 1.00 87.38 80 GLU A C 1
ATOM 612 O O . GLU A 1 80 ? 4.285 2.062 33.398 1.00 87.38 80 GLU A O 1
ATOM 617 N N . LEU A 1 81 ? 6.063 2.904 32.292 1.00 84.75 81 LEU A N 1
ATOM 618 C CA . LEU A 1 81 ? 6.321 1.690 31.528 1.00 84.75 81 LEU A CA 1
ATOM 619 C C . LEU A 1 81 ? 6.747 0.589 32.498 1.00 84.75 81 LEU A C 1
ATOM 621 O O . LEU A 1 81 ? 7.621 0.798 33.337 1.00 84.75 81 LEU A O 1
ATOM 625 N N . VAL A 1 82 ? 6.126 -0.580 32.381 1.00 87.12 82 VAL A N 1
ATOM 626 C CA . VAL A 1 82 ? 6.600 -1.772 33.081 1.00 87.12 82 VAL A CA 1
ATOM 627 C C . VAL A 1 82 ? 7.823 -2.262 32.316 1.00 87.12 82 VAL A C 1
ATOM 629 O O . VAL A 1 82 ? 7.726 -2.530 31.120 1.00 87.12 82 VAL A O 1
ATOM 632 N N . GLU A 1 83 ? 8.977 -2.309 32.977 1.00 77.56 83 GLU A N 1
ATOM 633 C CA . GLU A 1 83 ? 10.192 -2.859 32.381 1.00 77.56 83 GLU A CA 1
ATOM 634 C C . GLU A 1 83 ? 10.034 -4.379 32.268 1.00 77.56 83 GLU A C 1
ATOM 636 O O . GLU A 1 83 ? 9.962 -5.085 33.273 1.00 77.56 83 GLU A O 1
ATOM 641 N N . ASP A 1 84 ? 9.941 -4.881 31.038 1.00 68.56 84 ASP A N 1
ATOM 642 C CA . ASP A 1 84 ? 10.094 -6.305 30.768 1.00 68.56 84 ASP A CA 1
ATOM 643 C C . ASP A 1 84 ? 11.601 -6.588 30.671 1.00 68.56 84 ASP A C 1
ATOM 645 O O . ASP A 1 84 ? 12.239 -6.305 29.655 1.00 68.56 84 ASP A O 1
ATOM 649 N N . ASP A 1 85 ? 12.180 -7.163 31.731 1.00 65.38 85 ASP A N 1
ATOM 650 C CA . ASP A 1 85 ? 13.609 -7.530 31.830 1.00 65.38 85 ASP A CA 1
ATOM 651 C C . ASP A 1 85 ? 14.097 -8.461 30.689 1.00 65.38 85 ASP A C 1
ATOM 653 O O . ASP A 1 85 ? 15.299 -8.656 30.497 1.00 65.38 85 ASP A O 1
ATOM 657 N N . GLU A 1 86 ? 13.175 -9.026 29.903 1.00 61.97 86 GLU A N 1
ATOM 658 C CA . GLU A 1 86 ? 13.433 -9.914 28.768 1.00 61.97 86 GLU A CA 1
ATOM 659 C C . GLU A 1 86 ? 12.753 -9.432 27.478 1.00 61.97 86 GLU A C 1
ATOM 661 O O . GLU A 1 86 ? 12.123 -10.221 26.773 1.00 61.97 86 GLU A O 1
ATOM 666 N N . GLN A 1 87 ? 12.886 -8.155 27.105 1.00 51.31 87 GLN A N 1
ATOM 667 C CA . GLN A 1 87 ? 12.637 -7.784 25.709 1.00 51.31 87 GLN A CA 1
ATOM 668 C C . GLN A 1 87 ? 13.658 -8.545 24.833 1.00 51.31 87 GLN A C 1
ATOM 670 O O . GLN A 1 87 ? 14.856 -8.236 24.893 1.00 51.31 87 GLN A O 1
ATOM 675 N N . PRO A 1 88 ? 13.263 -9.541 24.008 1.00 57.97 8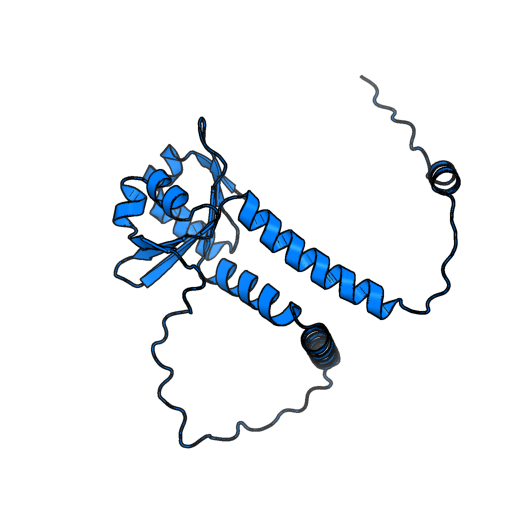8 PRO A N 1
ATOM 676 C CA . PRO A 1 88 ? 14.178 -10.048 22.996 1.00 57.97 88 PRO A CA 1
ATOM 677 C C . PRO A 1 88 ? 14.596 -8.854 22.125 1.00 57.97 88 PRO A C 1
ATOM 679 O O . PRO A 1 88 ? 13.761 -7.974 21.890 1.00 57.97 88 PRO A O 1
ATOM 682 N N . PRO A 1 89 ? 15.854 -8.785 21.643 1.00 54.84 89 PRO A N 1
ATOM 683 C CA . PRO A 1 89 ? 16.242 -7.725 20.720 1.00 54.84 89 PRO A CA 1
ATOM 684 C C . PRO A 1 89 ? 15.203 -7.712 19.603 1.00 54.84 89 PRO A C 1
ATOM 686 O O . PRO A 1 89 ? 14.955 -8.776 19.027 1.00 54.84 89 PRO A O 1
ATOM 689 N N . CYS A 1 90 ? 14.550 -6.564 19.368 1.00 46.81 90 CYS A N 1
ATOM 690 C CA . CYS A 1 90 ? 13.609 -6.401 18.263 1.00 46.81 90 CYS A CA 1
ATOM 691 C C . CYS A 1 90 ? 14.274 -7.008 17.030 1.00 46.81 90 CYS A C 1
ATOM 693 O O . CYS A 1 90 ? 15.285 -6.481 16.563 1.00 46.81 90 CYS A O 1
ATOM 695 N N . LYS A 1 91 ? 13.793 -8.187 16.612 1.00 49.97 91 LYS A N 1
ATOM 696 C CA . LYS A 1 91 ? 14.410 -8.976 15.548 1.00 49.97 91 LYS A CA 1
ATOM 697 C C . LYS A 1 91 ? 14.315 -8.140 14.292 1.00 49.97 91 LYS A C 1
ATOM 699 O O . LYS A 1 91 ? 13.233 -8.058 13.732 1.00 49.97 91 LYS A O 1
ATOM 704 N N . ASP A 1 92 ? 15.446 -7.546 13.936 1.00 49.62 92 ASP A N 1
ATOM 705 C CA . ASP A 1 92 ? 15.726 -6.794 12.725 1.00 49.62 92 ASP A CA 1
ATOM 706 C C . ASP A 1 92 ? 14.700 -5.687 12.440 1.00 49.62 92 ASP A C 1
ATOM 708 O O . ASP A 1 92 ? 13.543 -5.930 12.120 1.00 49.62 92 ASP A O 1
ATOM 712 N N . ALA A 1 93 ? 15.144 -4.431 12.513 1.00 54.12 93 ALA A N 1
ATOM 713 C CA . ALA A 1 93 ? 14.362 -3.233 12.196 1.00 54.12 93 ALA A CA 1
ATOM 714 C C . ALA A 1 93 ? 14.002 -3.114 10.696 1.00 54.12 93 ALA A C 1
ATOM 716 O O . ALA A 1 93 ? 14.016 -2.022 10.133 1.00 54.12 93 ALA A O 1
ATOM 717 N N . ASN A 1 94 ? 13.728 -4.235 10.028 1.00 57.81 94 ASN A N 1
ATOM 718 C CA . ASN A 1 94 ? 13.206 -4.255 8.680 1.00 57.81 94 ASN A CA 1
ATOM 719 C C . ASN A 1 94 ? 11.674 -4.248 8.780 1.00 57.81 94 ASN A C 1
ATOM 721 O O . ASN A 1 94 ? 11.108 -5.157 9.398 1.00 57.81 94 ASN A O 1
ATOM 725 N N . PRO A 1 95 ? 10.986 -3.239 8.225 1.00 63.78 95 PRO A N 1
ATOM 726 C CA . PRO A 1 95 ? 9.533 -3.219 8.218 1.00 63.78 95 PRO A CA 1
ATOM 727 C C . PRO A 1 95 ? 8.985 -4.512 7.600 1.00 63.78 95 PRO A C 1
ATOM 729 O O . PRO A 1 95 ? 9.588 -5.058 6.667 1.00 63.78 95 PRO A O 1
ATOM 732 N N . PRO A 1 96 ? 7.856 -5.027 8.116 1.00 71.94 96 PRO A N 1
ATOM 733 C CA . PRO A 1 96 ? 7.292 -6.270 7.625 1.00 71.94 96 PRO A CA 1
ATOM 734 C C . PRO A 1 96 ? 7.027 -6.156 6.123 1.00 71.94 96 PRO A C 1
ATOM 736 O O . PRO A 1 96 ? 6.455 -5.176 5.645 1.00 71.94 96 PRO A O 1
ATOM 739 N N . ILE A 1 97 ? 7.459 -7.167 5.372 1.00 79.81 97 ILE A N 1
ATOM 740 C CA . ILE A 1 97 ? 7.117 -7.285 3.958 1.00 79.81 97 ILE A CA 1
ATOM 741 C C . ILE A 1 97 ? 5.684 -7.809 3.893 1.00 79.81 97 ILE A C 1
ATOM 743 O O . ILE A 1 97 ? 5.413 -8.943 4.280 1.00 79.81 97 ILE A O 1
ATOM 747 N N . LEU A 1 98 ? 4.770 -6.970 3.412 1.00 82.38 98 LEU A N 1
ATOM 748 C CA . LEU A 1 98 ? 3.331 -7.247 3.364 1.00 82.38 98 LEU A CA 1
ATOM 749 C C . LEU A 1 98 ? 2.853 -7.673 1.964 1.00 82.38 98 LEU A C 1
ATOM 751 O O . LEU A 1 98 ? 1.660 -7.626 1.672 1.00 82.38 98 LEU A O 1
ATOM 755 N N . ALA A 1 99 ? 3.783 -8.071 1.093 1.00 84.25 99 ALA A N 1
ATOM 756 C CA . ALA A 1 99 ? 3.505 -8.588 -0.243 1.00 84.25 99 ALA A CA 1
ATOM 757 C C . ALA A 1 99 ? 4.075 -9.999 -0.415 1.00 84.25 99 ALA A C 1
ATOM 759 O O . ALA A 1 99 ? 5.201 -10.278 -0.003 1.00 84.25 99 ALA A O 1
ATOM 760 N N . ASP A 1 100 ? 3.326 -10.856 -1.107 1.00 82.88 100 ASP A N 1
ATOM 761 C CA . ASP A 1 100 ? 3.726 -12.243 -1.374 1.00 82.88 100 ASP A CA 1
ATOM 762 C C . ASP A 1 100 ? 4.847 -12.353 -2.421 1.00 82.88 100 ASP A C 1
ATOM 764 O O . ASP A 1 100 ? 5.541 -13.368 -2.509 1.00 82.88 100 ASP A O 1
ATOM 768 N N . VAL A 1 101 ? 5.032 -11.309 -3.235 1.00 90.31 101 VAL A N 1
ATOM 769 C CA . VAL A 1 101 ? 6.010 -11.282 -4.326 1.00 90.31 101 VAL A CA 1
ATOM 770 C C . VAL A 1 101 ? 7.005 -10.151 -4.109 1.00 90.31 101 VAL A C 1
ATOM 772 O O . VAL A 1 101 ? 6.631 -8.979 -4.072 1.00 90.31 101 VAL A O 1
ATOM 775 N N . ALA A 1 102 ? 8.288 -10.507 -4.046 1.00 90.56 102 ALA A N 1
ATOM 776 C CA . ALA A 1 102 ? 9.400 -9.569 -3.971 1.00 90.56 102 ALA A CA 1
ATOM 777 C C . ALA A 1 102 ? 10.248 -9.605 -5.245 1.00 90.56 102 ALA A C 1
ATOM 779 O O . ALA A 1 102 ? 10.565 -10.678 -5.768 1.00 90.56 102 ALA A O 1
ATOM 780 N N . VAL A 1 103 ? 10.632 -8.431 -5.744 1.00 91.88 103 VAL A N 1
ATOM 781 C CA . VAL A 1 103 ? 11.480 -8.287 -6.935 1.00 91.88 103 VAL A CA 1
ATOM 782 C C . VAL A 1 103 ? 12.573 -7.250 -6.690 1.00 91.88 103 VAL A C 1
ATOM 784 O O . VAL A 1 103 ? 12.364 -6.265 -5.993 1.00 91.88 103 VAL A O 1
ATOM 787 N N . SER A 1 104 ? 13.766 -7.468 -7.247 1.00 91.62 104 SER A N 1
ATOM 788 C CA . SER A 1 104 ? 14.869 -6.514 -7.111 1.00 91.62 104 SER A CA 1
ATOM 789 C C . SER A 1 104 ? 14.628 -5.243 -7.932 1.00 91.62 104 SER A C 1
ATOM 791 O O . SER A 1 104 ? 14.035 -5.291 -9.012 1.00 91.62 104 SER A O 1
ATOM 793 N N . LEU A 1 105 ? 15.152 -4.109 -7.465 1.00 89.94 105 LEU A N 1
ATOM 794 C CA . LEU A 1 105 ? 15.116 -2.836 -8.183 1.00 89.94 105 LEU A CA 1
ATOM 795 C C . LEU A 1 105 ? 15.750 -2.963 -9.573 1.00 89.94 105 LEU A C 1
ATOM 797 O O . LEU A 1 105 ? 15.217 -2.437 -10.538 1.00 89.94 105 LEU A O 1
ATOM 801 N N . THR A 1 106 ? 16.827 -3.739 -9.708 1.00 88.62 106 THR A N 1
ATOM 802 C CA . THR A 1 106 ? 17.491 -3.982 -10.997 1.00 88.62 106 THR A CA 1
ATOM 803 C C . THR A 1 106 ? 16.597 -4.737 -11.986 1.00 88.62 106 THR A C 1
ATOM 805 O O . THR A 1 106 ? 16.590 -4.430 -13.181 1.00 88.62 106 THR A O 1
ATOM 808 N N . ASP A 1 107 ? 15.845 -5.736 -11.514 1.00 88.19 107 ASP A N 1
ATOM 809 C CA . ASP A 1 107 ? 14.887 -6.462 -12.354 1.00 88.19 107 ASP A CA 1
ATOM 810 C C . ASP A 1 107 ? 13.702 -5.572 -12.727 1.00 88.19 107 ASP A C 1
ATOM 812 O O . ASP A 1 107 ? 13.233 -5.611 -13.870 1.00 88.19 107 ASP A O 1
ATOM 816 N N . PHE A 1 108 ? 13.261 -4.737 -11.785 1.00 88.88 108 PHE A N 1
ATOM 817 C CA . PHE A 1 108 ? 12.247 -3.725 -12.027 1.00 88.88 108 PHE A CA 1
ATOM 818 C C . PHE A 1 108 ? 12.720 -2.699 -13.065 1.00 88.88 108 PHE A C 1
ATOM 820 O O . PHE A 1 108 ? 12.009 -2.464 -14.026 1.00 88.88 108 PHE A O 1
ATOM 827 N N . ASP A 1 109 ? 13.937 -2.166 -12.977 1.00 85.75 109 ASP A N 1
ATOM 828 C CA . ASP A 1 109 ? 14.493 -1.204 -13.945 1.00 85.75 109 ASP A CA 1
ATOM 829 C C . ASP A 1 109 ? 14.652 -1.783 -15.354 1.00 85.75 109 ASP A C 1
ATOM 831 O O . ASP A 1 109 ? 14.510 -1.084 -16.374 1.00 85.75 109 ASP A O 1
ATOM 835 N N . ARG A 1 110 ? 14.978 -3.078 -15.422 1.00 87.00 110 ARG A N 1
ATOM 836 C CA . ARG A 1 110 ? 15.113 -3.804 -16.683 1.00 87.00 110 ARG A CA 1
ATOM 837 C C . ARG A 1 110 ? 13.760 -3.967 -17.358 1.00 87.00 110 ARG A C 1
ATOM 839 O O . ARG A 1 110 ? 13.646 -3.674 -18.548 1.00 87.00 110 ARG A O 1
ATOM 846 N N . ASP A 1 111 ? 12.772 -4.452 -16.615 1.00 84.38 111 ASP A N 1
ATOM 847 C CA . ASP A 1 111 ? 11.415 -4.652 -17.105 1.00 84.38 111 ASP A CA 1
ATOM 848 C C . ASP A 1 111 ? 10.394 -4.488 -15.957 1.00 84.38 111 ASP A C 1
ATOM 850 O O . ASP A 1 111 ? 10.001 -5.473 -15.308 1.00 84.38 111 ASP A O 1
ATOM 854 N N . PRO A 1 112 ? 9.897 -3.251 -15.732 1.00 83.06 112 PRO A N 1
ATOM 855 C CA . PRO A 1 112 ? 8.908 -2.980 -14.685 1.00 83.06 112 PRO A CA 1
ATOM 856 C C . PRO A 1 112 ? 7.632 -3.799 -14.904 1.00 83.06 112 PRO A C 1
ATOM 858 O O . PRO A 1 112 ? 6.922 -4.186 -13.978 1.00 83.06 112 PRO A O 1
ATOM 861 N N . MET A 1 113 ? 7.349 -4.105 -16.168 1.00 81.00 113 MET A N 1
ATOM 862 C CA . MET A 1 113 ? 6.123 -4.739 -16.615 1.00 81.00 113 MET A CA 1
ATOM 863 C C . MET A 1 113 ? 6.123 -6.234 -16.350 1.00 81.00 113 MET A C 1
ATOM 865 O O . MET A 1 113 ? 5.120 -6.771 -15.879 1.00 81.00 113 MET A O 1
ATOM 869 N N . ALA A 1 114 ? 7.233 -6.914 -16.639 1.00 83.75 114 ALA A N 1
ATOM 870 C CA . ALA A 1 114 ? 7.405 -8.309 -16.253 1.00 83.75 114 ALA A CA 1
ATOM 871 C C . ALA A 1 114 ? 7.289 -8.469 -14.739 1.00 83.75 114 ALA A C 1
ATOM 873 O O . ALA A 1 114 ? 6.651 -9.411 -14.280 1.00 83.75 114 ALA A O 1
ATOM 874 N N . THR A 1 115 ? 7.834 -7.518 -13.984 1.00 85.75 115 THR A N 1
ATOM 875 C CA . THR A 1 115 ? 7.768 -7.503 -12.523 1.00 85.75 115 THR A CA 1
ATOM 876 C C . THR A 1 115 ? 6.333 -7.404 -12.008 1.00 85.75 115 THR A C 1
ATOM 878 O O . THR A 1 115 ? 5.916 -8.241 -11.215 1.00 85.75 115 THR A O 1
ATOM 881 N N . ILE A 1 116 ? 5.527 -6.481 -12.538 1.00 85.12 116 ILE A N 1
ATOM 882 C CA . ILE A 1 116 ? 4.114 -6.353 -12.141 1.00 85.12 116 ILE A CA 1
ATOM 883 C C . ILE A 1 116 ? 3.306 -7.598 -12.534 1.00 85.12 116 ILE A C 1
ATOM 885 O O . ILE A 1 116 ? 2.480 -8.074 -11.761 1.00 85.12 116 ILE A O 1
ATOM 889 N N . ARG A 1 117 ? 3.561 -8.180 -13.716 1.00 84.00 117 ARG A N 1
ATOM 890 C CA . ARG A 1 117 ? 2.881 -9.418 -14.141 1.00 84.00 117 ARG A CA 1
ATOM 891 C C . ARG A 1 117 ? 3.216 -10.614 -13.249 1.00 84.00 117 ARG A C 1
ATOM 893 O O . ARG A 1 117 ? 2.351 -11.464 -13.060 1.00 84.00 117 ARG A O 1
ATOM 900 N N . LYS A 1 118 ? 4.433 -10.681 -12.693 1.00 85.62 118 LYS A N 1
ATOM 901 C CA . LYS A 1 118 ? 4.805 -11.720 -11.715 1.00 85.62 118 LYS A CA 1
ATOM 902 C C . LYS A 1 118 ? 3.938 -11.661 -10.457 1.00 85.62 118 LYS A C 1
ATOM 904 O O . LYS A 1 118 ? 3.707 -12.710 -9.873 1.00 85.62 118 LYS A O 1
ATOM 909 N N . GLY A 1 119 ? 3.429 -10.480 -10.095 1.00 83.62 119 GLY A N 1
ATOM 910 C CA . GLY A 1 119 ? 2.495 -10.296 -8.983 1.00 83.62 119 GLY A CA 1
ATOM 911 C C . GLY A 1 119 ? 1.119 -10.933 -9.191 1.00 83.62 119 GLY A C 1
ATOM 912 O O . GLY A 1 119 ? 0.364 -11.035 -8.240 1.00 83.62 119 GLY A O 1
ATOM 913 N N . GLN A 1 120 ? 0.764 -11.360 -10.412 1.00 86.62 120 GLN A N 1
ATOM 914 C CA . GLN A 1 120 ? -0.512 -12.034 -10.724 1.00 86.62 120 GLN A CA 1
ATOM 915 C C . GLN A 1 120 ? -1.780 -11.292 -10.249 1.00 86.62 120 GLN A C 1
ATOM 917 O O . GLN A 1 120 ? -2.824 -11.906 -10.063 1.00 86.62 120 GLN A O 1
ATOM 922 N N . GLY A 1 121 ? -1.714 -9.965 -10.112 1.00 86.31 121 GLY A N 1
ATOM 923 C CA . GLY A 1 121 ? -2.821 -9.150 -9.598 1.00 86.31 121 GLY A CA 1
ATOM 924 C C . GLY A 1 121 ? -2.636 -8.689 -8.152 1.00 86.31 121 GLY A C 1
ATOM 925 O O . GLY A 1 121 ? -3.315 -7.756 -7.743 1.00 86.31 121 GLY A O 1
ATOM 926 N N . GLU A 1 122 ? -1.680 -9.253 -7.420 1.00 89.88 122 GLU A N 1
ATOM 927 C CA . GLU A 1 122 ? -1.317 -8.828 -6.070 1.00 89.88 122 GLU A CA 1
ATOM 928 C C . GLU A 1 122 ? -0.252 -7.725 -6.066 1.00 89.88 122 GLU A C 1
ATOM 930 O O . GLU A 1 122 ? 0.368 -7.402 -7.089 1.00 89.88 122 GLU A O 1
ATOM 935 N N . ALA A 1 123 ? -0.060 -7.126 -4.890 1.00 91.25 123 ALA A N 1
ATOM 936 C CA . ALA A 1 123 ? 1.016 -6.178 -4.644 1.00 91.25 123 ALA A CA 1
ATOM 937 C C . ALA A 1 123 ? 2.389 -6.851 -4.807 1.00 91.25 123 ALA A C 1
ATOM 939 O O . ALA A 1 123 ? 2.589 -8.005 -4.426 1.00 91.25 123 ALA A O 1
ATOM 940 N N . VAL A 1 124 ? 3.347 -6.107 -5.353 1.00 92.88 124 VAL A N 1
ATOM 941 C CA . VAL A 1 124 ? 4.742 -6.534 -5.500 1.00 92.88 124 VAL A CA 1
ATOM 942 C C . VAL A 1 124 ? 5.627 -5.559 -4.740 1.00 92.88 124 VAL A C 1
ATOM 944 O O . VAL A 1 124 ? 5.555 -4.354 -4.984 1.00 92.88 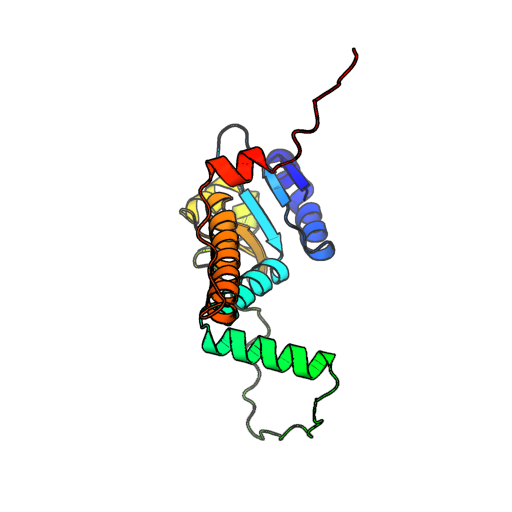124 VAL A O 1
ATOM 947 N N . VAL A 1 125 ? 6.477 -6.064 -3.848 1.00 93.44 125 VAL A N 1
ATOM 948 C CA . VAL A 1 125 ? 7.489 -5.243 -3.171 1.00 93.44 125 VAL A CA 1
ATOM 949 C C . VAL A 1 125 ? 8.754 -5.162 -4.018 1.00 93.44 125 VAL A C 1
ATOM 951 O O . VAL A 1 125 ? 9.216 -6.168 -4.569 1.00 93.44 125 VAL A O 1
ATOM 954 N N . ILE A 1 126 ? 9.326 -3.964 -4.119 1.00 92.31 126 ILE A N 1
ATOM 955 C CA . ILE A 1 126 ? 10.600 -3.736 -4.793 1.00 92.31 126 ILE A CA 1
ATOM 956 C C . ILE A 1 126 ? 11.709 -3.563 -3.759 1.00 92.31 126 ILE A C 1
ATOM 958 O O . ILE A 1 126 ? 11.611 -2.730 -2.857 1.00 92.31 126 ILE A O 1
ATOM 962 N N . LEU A 1 127 ? 12.767 -4.361 -3.909 1.00 91.19 127 LEU A N 1
ATOM 963 C CA . LEU A 1 127 ? 13.908 -4.408 -3.000 1.00 91.19 127 LEU A CA 1
ATOM 964 C C . LEU A 1 127 ? 15.143 -3.741 -3.615 1.00 91.19 127 LEU A C 1
ATOM 966 O O . LEU A 1 127 ? 15.526 -4.064 -4.741 1.00 91.19 127 LEU A O 1
ATOM 970 N N . ASN A 1 128 ? 15.846 -2.908 -2.856 1.00 89.31 128 ASN A N 1
ATOM 971 C CA . ASN A 1 128 ? 17.192 -2.441 -3.174 1.00 89.31 128 ASN A CA 1
ATOM 972 C C . ASN A 1 128 ? 18.169 -3.007 -2.144 1.00 89.31 128 ASN A C 1
ATOM 974 O O . ASN A 1 128 ? 17.992 -2.782 -0.958 1.00 89.31 128 ASN A O 1
ATOM 978 N N . LEU A 1 129 ? 19.183 -3.760 -2.577 1.00 84.56 129 LEU A N 1
ATOM 979 C CA . LEU A 1 129 ? 20.154 -4.394 -1.668 1.00 84.56 129 LEU A CA 1
ATOM 980 C C . LEU A 1 129 ? 19.496 -5.151 -0.492 1.00 84.56 129 LEU A C 1
ATOM 982 O O . LEU A 1 129 ? 19.989 -5.120 0.628 1.00 84.56 129 LEU A O 1
ATOM 986 N N . ASN A 1 130 ? 18.404 -5.871 -0.780 1.00 82.31 130 ASN A N 1
ATOM 987 C CA . ASN A 1 130 ? 17.602 -6.635 0.187 1.00 82.31 130 ASN A CA 1
ATOM 988 C C . ASN A 1 130 ? 16.767 -5.792 1.176 1.00 82.31 130 ASN A C 1
ATOM 990 O O . ASN A 1 130 ? 16.127 -6.354 2.063 1.00 82.31 130 ASN A O 1
ATOM 994 N N . GLU A 1 131 ? 16.714 -4.476 0.990 1.00 84.50 131 GLU A N 1
ATOM 995 C CA . GLU A 1 131 ? 15.853 -3.565 1.742 1.00 84.50 131 GLU A CA 1
ATOM 996 C C . GLU A 1 131 ? 14.616 -3.202 0.904 1.00 84.50 131 GLU A C 1
ATOM 998 O O . GLU A 1 131 ? 14.759 -2.859 -0.276 1.00 84.50 131 GLU A O 1
ATOM 1003 N N . PRO A 1 132 ? 13.394 -3.298 1.453 1.00 89.00 132 PRO A N 1
ATOM 1004 C CA . PRO A 1 132 ? 12.189 -2.873 0.754 1.00 89.00 132 PRO A CA 1
ATOM 1005 C C . PRO A 1 132 ? 12.183 -1.354 0.583 1.00 89.00 132 PRO A C 1
ATOM 1007 O O . PRO A 1 132 ? 12.444 -0.616 1.526 1.00 89.00 132 PRO A O 1
ATOM 1010 N N . VAL A 1 133 ? 11.879 -0.885 -0.628 1.00 88.38 133 VAL A N 1
ATOM 1011 C CA . VAL A 1 133 ? 11.887 0.554 -0.950 1.00 88.38 133 VAL A CA 1
ATOM 1012 C C . VAL A 1 133 ? 10.479 1.065 -1.236 1.00 88.38 133 VAL A C 1
ATOM 1014 O O . VAL A 1 133 ? 10.076 2.105 -0.728 1.00 88.38 133 VAL A O 1
ATOM 1017 N N . PHE A 1 134 ? 9.711 0.339 -2.048 1.00 91.06 134 PHE A N 1
ATOM 1018 C CA . PHE A 1 134 ? 8.351 0.724 -2.421 1.00 91.06 134 PHE A CA 1
ATOM 1019 C C . PHE A 1 134 ? 7.538 -0.489 -2.873 1.00 91.06 134 PHE A C 1
ATOM 1021 O O . PHE A 1 134 ? 8.091 -1.543 -3.206 1.00 91.06 134 PHE A O 1
ATOM 1028 N N . TYR A 1 135 ? 6.220 -0.322 -2.919 1.00 92.69 135 TYR A N 1
ATOM 1029 C CA . TYR A 1 135 ? 5.290 -1.308 -3.453 1.00 92.69 135 TYR A CA 1
ATOM 1030 C C . TYR A 1 135 ? 4.722 -0.851 -4.789 1.00 92.69 135 TYR A C 1
ATOM 1032 O O . TYR A 1 135 ? 4.488 0.336 -5.029 1.00 92.69 135 TYR A O 1
ATOM 1040 N N . VAL A 1 136 ? 4.453 -1.822 -5.655 1.00 92.31 136 VAL A N 1
ATOM 1041 C CA . VAL A 1 136 ? 3.698 -1.618 -6.885 1.00 92.31 136 VAL A CA 1
ATOM 1042 C C . VAL A 1 136 ? 2.448 -2.476 -6.835 1.00 92.31 136 VAL A C 1
ATOM 1044 O O . VAL A 1 136 ? 2.520 -3.696 -6.697 1.00 92.31 136 VAL A O 1
ATOM 1047 N N . VAL A 1 137 ? 1.296 -1.831 -6.964 1.00 91.88 137 VAL A N 1
ATOM 1048 C CA . VAL A 1 137 ? -0.019 -2.445 -6.805 1.00 91.88 137 VAL A CA 1
ATOM 1049 C C . VAL A 1 137 ? -0.823 -2.246 -8.090 1.00 91.88 137 VAL A C 1
ATOM 1051 O O . VAL A 1 137 ? -0.907 -1.128 -8.608 1.00 91.88 137 VAL A O 1
ATOM 1054 N N . PRO A 1 138 ? -1.426 -3.300 -8.660 1.00 91.19 138 PRO A N 1
ATOM 1055 C CA . PRO A 1 138 ? -2.363 -3.140 -9.766 1.00 91.19 138 PRO A CA 1
ATOM 1056 C C . PRO A 1 138 ? -3.563 -2.267 -9.351 1.00 91.19 138 PRO A C 1
ATOM 1058 O O . PRO A 1 138 ? -4.061 -2.438 -8.241 1.00 91.19 138 PRO A O 1
ATOM 1061 N N . PRO A 1 139 ? -4.100 -1.386 -10.219 1.00 90.19 139 PRO A N 1
ATOM 1062 C CA . PRO A 1 139 ? -5.199 -0.492 -9.847 1.00 90.19 139 PRO A CA 1
ATOM 1063 C C . PRO A 1 139 ? -6.426 -1.232 -9.324 1.00 90.19 139 PRO A C 1
ATOM 1065 O O . PRO A 1 139 ? -7.010 -0.811 -8.339 1.00 90.19 139 PRO A O 1
ATOM 1068 N N . ALA A 1 140 ? -6.782 -2.367 -9.935 1.00 89.31 140 ALA A N 1
ATOM 1069 C CA . ALA A 1 140 ? -7.895 -3.189 -9.467 1.00 89.31 140 ALA A CA 1
ATOM 1070 C C . ALA A 1 140 ? -7.683 -3.684 -8.027 1.00 89.31 140 ALA A C 1
ATOM 1072 O O . ALA A 1 140 ? -8.620 -3.701 -7.237 1.00 89.31 140 ALA A O 1
ATOM 1073 N N . ARG A 1 141 ? -6.443 -4.040 -7.668 1.00 90.62 141 ARG A N 1
ATOM 1074 C CA . ARG A 1 141 ? -6.102 -4.474 -6.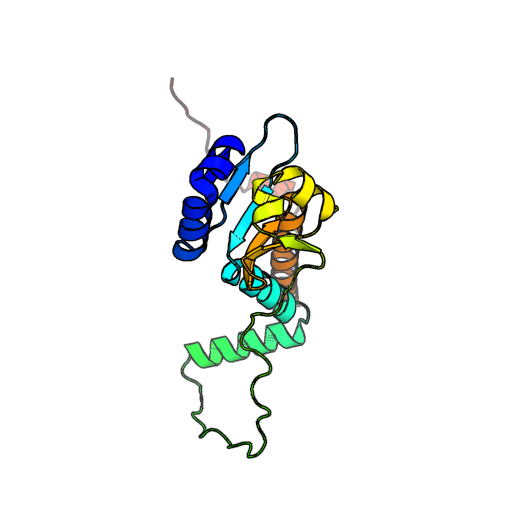313 1.00 90.62 141 ARG A CA 1
ATOM 1075 C C . ARG A 1 141 ? -6.111 -3.313 -5.333 1.00 90.62 141 ARG A C 1
ATOM 1077 O O . ARG A 1 141 ? -6.667 -3.458 -4.253 1.00 90.62 141 ARG A O 1
ATOM 1084 N N . TYR A 1 142 ? -5.542 -2.176 -5.728 1.00 89.81 142 TYR A N 1
ATOM 1085 C CA . TYR A 1 142 ? -5.548 -0.956 -4.926 1.00 89.81 142 TYR A CA 1
ATOM 1086 C C . TYR A 1 142 ? -6.979 -0.493 -4.621 1.00 89.81 142 TYR A C 1
ATOM 1088 O O . TYR A 1 142 ? -7.314 -0.257 -3.466 1.00 89.81 142 TYR A O 1
ATOM 1096 N N . LEU A 1 143 ? -7.848 -0.458 -5.635 1.00 87.94 143 LEU A N 1
ATOM 1097 C CA . LEU A 1 143 ? -9.263 -0.127 -5.466 1.00 87.94 143 LEU A CA 1
ATOM 1098 C C . LEU A 1 143 ? -9.978 -1.126 -4.555 1.00 87.94 143 LEU A C 1
ATOM 1100 O O . LEU A 1 143 ? -10.662 -0.701 -3.635 1.00 87.94 143 LEU A O 1
ATOM 1104 N N . ALA A 1 144 ? -9.760 -2.431 -4.740 1.00 87.94 144 ALA A N 1
ATOM 1105 C CA . ALA A 1 144 ? -10.345 -3.444 -3.862 1.00 87.94 144 ALA A CA 1
ATOM 1106 C C . ALA A 1 144 ? -9.889 -3.294 -2.397 1.00 87.94 144 ALA A C 1
ATOM 1108 O O . ALA A 1 144 ? -10.662 -3.557 -1.483 1.00 87.94 144 ALA A O 1
ATOM 1109 N N . MET A 1 145 ? -8.644 -2.866 -2.150 1.00 87.44 145 MET A N 1
ATOM 1110 C CA . MET A 1 145 ? -8.169 -2.572 -0.790 1.00 87.44 145 MET A CA 1
ATOM 1111 C C . MET A 1 145 ? -8.893 -1.364 -0.186 1.00 87.44 145 MET A C 1
ATOM 1113 O O . MET A 1 145 ? -9.237 -1.399 0.991 1.00 87.44 145 MET A O 1
ATOM 1117 N N . LEU A 1 146 ? -9.131 -0.312 -0.975 1.00 87.38 146 LEU A N 1
ATOM 1118 C CA . LEU A 1 146 ? -9.883 0.861 -0.522 1.00 87.38 146 LEU A CA 1
ATOM 1119 C C . LEU A 1 146 ? -11.353 0.522 -0.247 1.00 87.38 146 LEU A C 1
ATOM 1121 O O . LEU A 1 146 ? -11.866 0.879 0.809 1.00 87.38 146 LEU A O 1
ATOM 1125 N N . GLU A 1 147 ? -11.995 -0.229 -1.142 1.00 84.75 147 GLU A N 1
ATOM 1126 C CA . GLU A 1 147 ? -13.381 -0.691 -0.989 1.00 84.75 147 GLU A CA 1
ATOM 1127 C C . GLU A 1 147 ? -13.552 -1.524 0.290 1.00 84.75 147 GLU A C 1
ATOM 1129 O O . GLU A 1 147 ? -14.472 -1.289 1.066 1.00 84.75 147 GLU A O 1
ATOM 1134 N N . GLN A 1 148 ? -12.597 -2.411 0.599 1.00 81.06 148 GLN A N 1
ATOM 1135 C CA . GLN A 1 148 ? -12.596 -3.162 1.860 1.00 81.06 148 GLN A CA 1
ATOM 1136 C C . GLN A 1 148 ? -12.577 -2.256 3.098 1.00 81.06 148 GLN A C 1
ATOM 1138 O O . GLN A 1 148 ? -13.226 -2.567 4.095 1.00 81.06 148 GLN A O 1
ATOM 1143 N N . ILE A 1 149 ? -11.834 -1.147 3.067 1.00 83.88 149 ILE A N 1
ATOM 1144 C CA . ILE A 1 149 ? -11.786 -0.195 4.187 1.00 83.88 149 ILE A CA 1
ATOM 1145 C C . ILE A 1 149 ? -13.112 0.560 4.305 1.00 83.88 149 ILE A C 1
ATOM 1147 O O . ILE A 1 149 ? -13.611 0.757 5.416 1.00 83.88 149 ILE A O 1
ATOM 1151 N N . GLU A 1 150 ? -13.683 0.979 3.177 1.00 79.50 150 GLU A N 1
ATOM 1152 C CA . GLU A 1 150 ? -14.974 1.666 3.139 1.00 79.50 150 GLU A CA 1
ATOM 1153 C C . GLU A 1 150 ? -16.104 0.774 3.662 1.00 79.50 150 GLU A C 1
ATOM 1155 O O . GLU A 1 150 ? -16.870 1.213 4.523 1.00 79.50 150 GLU A O 1
ATOM 1160 N N . ASP A 1 151 ? -16.150 -0.490 3.242 1.00 79.75 151 ASP A N 1
ATOM 1161 C CA . ASP A 1 151 ? -17.113 -1.482 3.726 1.00 79.75 151 ASP A CA 1
ATOM 1162 C C . ASP A 1 151 ? -17.016 -1.681 5.242 1.00 79.75 151 ASP A C 1
ATOM 1164 O O . ASP A 1 151 ? -18.032 -1.700 5.945 1.00 79.75 151 ASP A O 1
ATOM 1168 N N . LEU A 1 152 ? -15.792 -1.789 5.770 1.00 73.81 152 LEU A N 1
ATOM 1169 C CA . LEU A 1 152 ? -15.562 -1.926 7.209 1.00 73.81 152 LEU A CA 1
ATOM 1170 C C . LEU A 1 152 ? -16.073 -0.700 7.977 1.00 73.81 152 LEU A C 1
ATOM 1172 O O . LEU A 1 152 ? -16.720 -0.857 9.014 1.00 73.81 152 LEU A O 1
ATOM 1176 N N . ARG A 1 153 ? -15.868 0.512 7.450 1.00 70.19 153 ARG A N 1
ATOM 1177 C CA . ARG A 1 153 ? -16.419 1.737 8.053 1.00 70.19 153 ARG A CA 1
ATOM 1178 C C . ARG A 1 153 ? -17.937 1.823 7.949 1.00 70.19 153 ARG A C 1
ATOM 1180 O O . ARG A 1 153 ? -18.591 2.278 8.888 1.00 70.19 153 ARG A O 1
ATOM 1187 N N . LEU A 1 154 ? -18.520 1.390 6.835 1.00 72.69 154 LEU A N 1
ATOM 1188 C CA . LEU A 1 154 ? -19.971 1.382 6.675 1.00 72.69 154 LEU A CA 1
ATOM 1189 C C . LEU A 1 154 ? -20.624 0.408 7.661 1.00 72.69 154 LEU A C 1
ATOM 1191 O O . LEU A 1 154 ? -21.659 0.729 8.251 1.00 72.69 154 LEU A O 1
ATOM 1195 N N . ALA A 1 155 ? -20.001 -0.750 7.892 1.00 69.38 155 ALA A N 1
ATOM 1196 C CA . ALA A 1 155 ? -20.472 -1.716 8.873 1.00 69.38 155 ALA A CA 1
ATOM 1197 C C . ALA A 1 155 ? -20.560 -1.105 10.281 1.00 69.38 155 ALA A C 1
ATOM 1199 O O . ALA A 1 155 ? -21.538 -1.359 10.985 1.00 69.38 155 ALA A O 1
ATOM 1200 N N . GLU A 1 156 ? -19.608 -0.261 10.687 1.00 67.19 156 GLU A N 1
ATOM 1201 C CA . GLU A 1 156 ? -19.679 0.450 11.972 1.00 67.19 156 GLU A CA 1
ATOM 1202 C C . GLU A 1 156 ? -20.887 1.387 12.052 1.00 67.19 156 GLU A C 1
ATOM 1204 O O . GLU A 1 156 ? -21.599 1.393 13.058 1.00 67.19 156 GLU A O 1
ATOM 1209 N N . LEU A 1 157 ? -21.170 2.133 10.981 1.00 69.81 157 LEU A N 1
ATOM 1210 C CA . LEU A 1 157 ? -22.320 3.035 10.925 1.00 69.81 157 LEU A CA 1
ATOM 1211 C C . LEU A 1 157 ? -23.646 2.275 11.040 1.00 69.81 157 LEU A C 1
ATOM 1213 O O . LEU A 1 157 ? -24.550 2.707 11.755 1.00 69.81 157 LEU A O 1
ATOM 1217 N N . VAL A 1 158 ? -23.752 1.133 10.357 1.00 74.00 158 VAL A N 1
ATOM 1218 C CA . VAL A 1 158 ? -24.925 0.255 10.447 1.00 74.00 158 VAL A CA 1
ATOM 1219 C C . VAL A 1 158 ? -25.115 -0.240 11.880 1.00 74.00 158 VAL A C 1
ATOM 1221 O O . VAL A 1 158 ? -26.230 -0.169 12.387 1.00 74.00 158 VAL A O 1
ATOM 1224 N N . HIS A 1 159 ? -24.049 -0.690 12.553 1.00 69.56 159 HIS A N 1
ATOM 1225 C CA . HIS A 1 159 ? -24.120 -1.136 13.951 1.00 69.56 159 HIS A CA 1
ATOM 1226 C C . HIS A 1 159 ? -24.505 -0.003 14.906 1.00 69.56 159 HIS A C 1
ATOM 1228 O O . HIS A 1 159 ? -25.352 -0.207 15.773 1.00 69.56 159 HIS A O 1
ATOM 1234 N N . ALA A 1 160 ? -23.932 1.191 14.733 1.00 69.94 160 ALA A N 1
ATOM 1235 C CA . ALA A 1 160 ? -24.238 2.356 15.562 1.00 69.94 160 ALA A CA 1
ATOM 1236 C C . ALA A 1 160 ? -25.706 2.795 15.445 1.00 69.94 160 ALA A C 1
ATOM 1238 O O . ALA A 1 160 ? -26.283 3.272 16.419 1.00 69.94 160 ALA A O 1
ATOM 1239 N N . ARG A 1 161 ? -26.310 2.603 14.266 1.00 77.69 161 ARG A N 1
ATOM 1240 C CA . ARG A 1 161 ? -27.705 2.959 13.979 1.00 77.69 161 ARG A CA 1
ATOM 1241 C C . ARG A 1 161 ? -28.697 1.809 14.131 1.00 77.69 161 ARG A C 1
ATOM 1243 O O . ARG A 1 161 ? -29.888 1.995 13.872 1.00 77.69 161 ARG A O 1
ATOM 1250 N N . GLN A 1 162 ? -28.259 0.615 14.541 1.00 66.12 162 GLN A N 1
ATOM 1251 C CA . GLN A 1 162 ? -29.195 -0.483 14.769 1.00 66.12 162 GLN A CA 1
ATOM 1252 C C . GLN A 1 162 ? -30.167 -0.124 15.897 1.00 66.12 162 GLN A C 1
ATOM 1254 O O . GLN A 1 162 ? -29.778 0.042 17.050 1.00 66.12 162 GLN A O 1
ATOM 1259 N N . GLY A 1 163 ? -31.451 -0.019 15.546 1.00 64.31 163 GLY A N 1
ATOM 1260 C CA . GLY A 1 163 ? -32.524 0.368 16.465 1.00 64.31 163 GLY A CA 1
ATOM 1261 C C . GLY A 1 163 ? -32.981 1.823 16.342 1.00 64.31 163 GLY A C 1
ATOM 1262 O O . GLY A 1 163 ? -33.923 2.206 17.034 1.00 64.31 163 GLY A O 1
ATOM 1263 N N . GLU A 1 164 ? -32.380 2.625 15.456 1.00 73.38 164 GLU A N 1
ATOM 1264 C CA . GLU A 1 164 ? -32.938 3.930 15.096 1.00 73.38 164 GLU A CA 1
ATOM 1265 C C . GLU A 1 164 ? -34.269 3.765 14.333 1.00 73.38 164 GLU A C 1
ATOM 1267 O O . GLU A 1 164 ? -34.453 2.793 13.587 1.00 73.38 164 GLU A O 1
ATOM 1272 N N . PRO A 1 165 ? -35.226 4.695 14.509 1.00 74.19 165 PRO A N 1
ATOM 1273 C CA . PRO A 1 165 ? -36.483 4.666 13.776 1.00 74.19 165 PRO A CA 1
ATOM 1274 C C . PRO A 1 165 ? -36.213 4.763 12.272 1.00 74.19 165 PRO A C 1
ATOM 1276 O O . PRO A 1 165 ? -35.667 5.745 11.775 1.00 74.19 165 PRO A O 1
ATOM 1279 N N . THR A 1 166 ? -36.608 3.724 11.543 1.00 72.44 166 THR A N 1
ATOM 1280 C CA . THR A 1 166 ? -36.487 3.657 10.088 1.00 72.44 166 THR A CA 1
ATOM 1281 C C . THR A 1 166 ? -37.709 4.303 9.454 1.00 72.44 166 THR A C 1
ATOM 1283 O O . THR A 1 166 ? -38.847 3.953 9.765 1.00 72.44 166 THR A O 1
ATOM 1286 N N . VAL A 1 167 ? -37.476 5.258 8.557 1.00 77.75 167 VAL A N 1
ATOM 1287 C CA . VAL A 1 167 ? -38.536 5.842 7.734 1.00 77.75 167 VAL A CA 1
ATOM 1288 C C . VAL A 1 167 ? -38.532 5.100 6.406 1.00 77.75 167 VAL A C 1
ATOM 1290 O O . VAL A 1 167 ? -37.541 5.133 5.679 1.00 77.75 167 VAL A O 1
ATOM 1293 N N . VAL A 1 168 ? -39.624 4.397 6.109 1.00 72.25 168 VAL A N 1
ATOM 1294 C CA . VAL A 1 168 ? -39.834 3.810 4.784 1.00 72.25 168 VAL A CA 1
ATOM 1295 C C . VAL A 1 168 ? -40.154 4.956 3.836 1.00 72.25 168 VAL A C 1
ATOM 1297 O O . VAL A 1 168 ? -41.101 5.703 4.068 1.00 72.25 168 VAL A O 1
ATOM 1300 N N . VAL A 1 169 ? -39.337 5.103 2.804 1.00 79.38 169 VAL A N 1
ATOM 1301 C CA . VAL A 1 169 ? -39.466 6.140 1.783 1.00 79.38 169 VAL A CA 1
ATOM 1302 C C . VAL A 1 169 ? -39.438 5.471 0.422 1.00 79.38 169 VAL A C 1
ATOM 1304 O O . VAL A 1 169 ? -38.567 4.643 0.153 1.00 79.38 169 VAL A O 1
ATOM 1307 N N . GLU A 1 170 ? -40.389 5.828 -0.432 1.00 80.44 170 GLU A N 1
ATOM 1308 C CA . GLU A 1 170 ? -40.347 5.436 -1.836 1.00 80.44 170 GLU A CA 1
ATOM 1309 C C . GLU A 1 170 ? -39.325 6.319 -2.561 1.00 80.44 170 GLU A C 1
ATOM 1311 O O . GLU A 1 170 ? -39.291 7.540 -2.381 1.00 80.44 170 GLU A O 1
ATOM 1316 N N . ILE A 1 171 ? -38.470 5.707 -3.387 1.00 80.50 171 ILE A N 1
ATOM 1317 C CA . ILE A 1 171 ? -37.377 6.412 -4.087 1.00 80.50 171 ILE A CA 1
ATOM 1318 C C . ILE A 1 171 ? -37.933 7.579 -4.924 1.00 80.50 171 ILE A C 1
ATOM 1320 O O . ILE A 1 171 ? -37.337 8.654 -4.990 1.00 80.50 171 ILE A O 1
ATOM 1324 N N . GLU A 1 172 ? -39.111 7.383 -5.514 1.00 81.12 172 GLU A N 1
ATOM 1325 C CA . GLU A 1 172 ? -39.841 8.364 -6.322 1.00 81.12 172 GLU A CA 1
ATOM 1326 C C . GLU A 1 172 ? -40.247 9.610 -5.513 1.00 81.12 172 GLU A C 1
ATOM 1328 O O . GLU A 1 172 ? -40.203 10.729 -6.027 1.00 81.12 172 GLU A O 1
ATOM 1333 N N . GLU A 1 173 ? -40.572 9.440 -4.229 1.00 78.56 173 GLU A N 1
ATOM 1334 C CA . GLU A 1 173 ? -40.989 10.517 -3.327 1.00 78.56 173 GLU A CA 1
ATOM 1335 C C . GLU A 1 173 ? -39.801 11.401 -2.905 1.00 78.56 173 GLU A C 1
ATOM 1337 O O . GLU A 1 173 ? -39.929 12.624 -2.823 1.00 78.56 173 GLU A O 1
ATOM 1342 N N . LEU A 1 174 ? -38.611 10.814 -2.732 1.00 74.62 174 LEU A N 1
ATOM 1343 C CA . LEU A 1 174 ? -37.371 11.553 -2.451 1.00 74.62 174 LEU A CA 1
ATOM 1344 C C . LEU A 1 174 ? -36.841 12.313 -3.673 1.00 74.62 174 LEU A C 1
ATOM 1346 O O . LEU A 1 174 ? -36.355 13.442 -3.551 1.00 74.62 174 LEU A O 1
ATOM 1350 N N . LEU A 1 175 ? -36.954 11.718 -4.862 1.00 74.25 175 LEU A N 1
ATOM 1351 C CA . LEU A 1 175 ? -36.589 12.382 -6.114 1.00 74.25 175 LEU A CA 1
ATOM 1352 C C . LEU A 1 175 ? -37.473 13.611 -6.371 1.00 74.25 175 LEU A C 1
ATOM 1354 O O . LEU A 1 175 ? -36.975 14.622 -6.859 1.00 74.25 175 LEU A O 1
ATOM 1358 N N . ALA A 1 176 ? -38.750 13.561 -5.978 1.00 76.12 176 ALA A N 1
ATOM 1359 C CA . ALA A 1 176 ? -39.678 14.687 -6.090 1.00 76.12 176 ALA A CA 1
ATOM 1360 C C . ALA A 1 176 ? -39.411 15.824 -5.081 1.00 76.12 176 ALA A C 1
ATOM 1362 O O . ALA A 1 176 ? -39.755 16.974 -5.350 1.00 76.12 176 ALA A O 1
ATOM 1363 N N . GLN A 1 177 ? -38.804 15.524 -3.927 1.00 70.38 177 GLN A N 1
ATOM 1364 C CA . GLN A 1 177 ? -38.447 16.507 -2.890 1.00 70.38 177 GLN A CA 1
ATOM 1365 C C . GLN A 1 177 ? -37.057 17.127 -3.093 1.00 70.38 177 GLN A C 1
ATOM 1367 O O . GLN A 1 177 ? -36.713 18.120 -2.448 1.00 70.38 177 GLN A O 1
ATOM 1372 N N . SER A 1 178 ? -36.256 16.555 -3.990 1.00 62.25 178 SER A N 1
ATOM 1373 C CA . SER A 1 178 ? -34.952 17.095 -4.354 1.00 62.25 178 SER A CA 1
ATOM 1374 C C . SER A 1 178 ? -35.153 18.385 -5.162 1.00 62.25 178 SER A C 1
ATOM 1376 O O . SER A 1 178 ? -35.842 18.344 -6.183 1.00 62.25 178 SER A O 1
ATOM 1378 N N . PRO A 1 179 ? -34.585 19.541 -4.764 1.00 59.12 179 PRO A N 1
ATOM 1379 C CA . PRO A 1 179 ? -34.682 20.747 -5.571 1.00 59.12 179 PRO A CA 1
ATOM 1380 C C . PRO A 1 179 ? -33.931 20.498 -6.879 1.00 59.12 179 PRO A C 1
ATOM 1382 O O . PRO A 1 179 ? -32.703 20.488 -6.912 1.00 59.12 179 PRO A O 1
ATOM 1385 N N . THR A 1 180 ? -34.663 20.265 -7.968 1.00 57.09 180 THR A N 1
ATOM 1386 C CA . THR A 1 180 ? -34.089 20.262 -9.310 1.00 57.09 180 THR A CA 1
ATOM 1387 C C . THR A 1 180 ? -33.599 21.677 -9.575 1.00 57.09 180 THR A C 1
ATOM 1389 O O . THR A 1 180 ? -34.394 22.547 -9.928 1.00 57.09 180 THR A O 1
ATOM 1392 N N . THR A 1 181 ? -32.317 21.950 -9.354 1.00 55.88 181 THR A N 1
ATOM 1393 C CA . THR A 1 181 ? -31.703 23.189 -9.824 1.00 55.88 181 THR A CA 1
ATOM 1394 C C . THR A 1 181 ? -31.814 23.164 -11.347 1.00 55.88 181 THR A C 1
ATOM 1396 O O . THR A 1 181 ? -31.225 22.274 -11.970 1.00 55.88 181 THR A O 1
ATOM 1399 N N . PRO A 1 182 ? -32.593 24.059 -11.982 1.00 51.53 182 PRO A N 1
ATOM 1400 C CA . PRO A 1 182 ? -32.609 24.115 -13.429 1.00 51.53 182 PRO A CA 1
ATOM 1401 C C . PRO A 1 182 ? -31.201 24.492 -13.893 1.00 51.53 182 PRO A C 1
ATOM 1403 O O . PRO A 1 182 ? -30.631 25.496 -13.469 1.00 51.53 182 PRO A O 1
ATOM 1406 N N . SER A 1 183 ? -30.623 23.629 -14.724 1.00 55.31 183 SER A N 1
ATOM 1407 C CA . SER A 1 183 ? -29.389 23.892 -15.451 1.00 55.31 183 SER A CA 1
ATOM 1408 C C . SER A 1 183 ? -29.630 25.069 -16.401 1.00 55.31 183 SER A C 1
ATOM 1410 O O . SER A 1 183 ? -30.132 24.895 -17.507 1.00 55.31 183 SER A O 1
ATOM 1412 N N . GLU A 1 184 ? -29.304 26.281 -15.959 1.00 48.31 184 GLU A N 1
ATOM 1413 C CA . GLU A 1 184 ? -29.100 27.423 -16.846 1.00 48.31 184 GLU A CA 1
ATOM 1414 C C . GLU A 1 184 ? -27.602 27.533 -17.146 1.00 48.31 184 GLU A C 1
ATOM 1416 O O . GLU A 1 184 ? -26.827 28.099 -16.377 1.00 48.31 184 GLU A O 1
ATOM 1421 N N . HIS A 1 185 ? -27.184 26.972 -18.281 1.00 48.97 185 HIS A N 1
ATOM 1422 C CA . HIS A 1 185 ? -25.958 27.383 -18.961 1.00 48.97 185 HIS A CA 1
ATOM 1423 C C . HIS A 1 185 ? -26.345 28.277 -20.148 1.00 48.97 185 HIS A C 1
ATOM 1425 O O . HIS A 1 185 ? -26.853 27.756 -21.144 1.00 48.97 185 HIS A O 1
ATOM 1431 N N . PRO A 1 186 ? -26.120 29.603 -20.089 1.00 55.75 186 PRO A N 1
ATOM 1432 C CA . PRO A 1 186 ? -26.106 30.436 -21.282 1.00 55.75 186 PRO A CA 1
ATOM 1433 C C . PRO A 1 186 ? -24.760 30.273 -22.003 1.00 55.75 186 PRO A C 1
ATOM 1435 O O . PRO A 1 186 ? -23.712 30.200 -21.359 1.00 55.75 186 PRO A O 1
ATOM 1438 N N . LEU A 1 187 ? -24.847 30.194 -23.332 1.00 52.09 187 LEU A N 1
ATOM 1439 C CA . LEU A 1 187 ? -23.751 30.126 -24.307 1.00 52.09 187 LEU A CA 1
ATOM 1440 C C . LEU A 1 187 ? -22.774 31.307 -24.216 1.00 52.09 187 LEU A C 1
ATOM 1442 O O . LEU A 1 187 ? -23.243 32.438 -23.955 1.00 52.09 187 LEU A O 1
#

Radius of gyration: 22.96 Å; chains: 1; bounding box: 61×43×58 Å